Protein AF-A0A8J8NM42-F1 (afdb_monomer_lite)

pLDDT: mean 83.58, std 18.75, range [27.61, 98.44]

Radius of gyration: 20.36 Å; chains: 1; bounding box: 70×51×44 Å

Sequence (242 aa):
MFKKILLSVLSLAAVATCADQQQQQLPVFRINLQNAPEDRFKDPVTHFKPQITKLLDEYEPYFPTQIVKMFEYFDWVIQWYHPERYAEIAGISKVIGAENHIVLMVNYVYEFESFCTSLIAKQKDGLIIHMRMLDFDFPDETRNITYIAQFYDGDQYKYESVMFGGLAAMQTGFKRNAFSISINQREPSDQKDWVDWLQNAGMIFLSYNQAAWLIRDTLYECEDYACAFKKLSTIYRSTHPL

Structure (mmCIF, N/CA/C/O backbone):
data_AF-A0A8J8NM42-F1
#
_entry.id   AF-A0A8J8NM42-F1
#
loop_
_atom_site.group_PDB
_atom_site.id
_atom_site.type_symbol
_atom_site.label_atom_id
_atom_site.label_alt_id
_atom_site.label_comp_id
_atom_site.label_asym_id
_atom_site.label_entity_id
_atom_site.label_seq_id
_atom_site.pdbx_PDB_ins_code
_atom_site.Cartn_x
_atom_site.Cartn_y
_atom_site.Cartn_z
_atom_site.occupancy
_atom_site.B_iso_or_equiv
_atom_site.auth_seq_id
_atom_site.auth_comp_id
_atom_site.auth_asym_id
_atom_site.auth_atom_id
_atom_site.pdbx_PDB_model_num
ATOM 1 N N . MET A 1 1 ? 51.334 2.791 7.724 1.00 32.91 1 MET A N 1
ATOM 2 C CA . MET A 1 1 ? 52.194 1.892 6.924 1.00 32.91 1 MET A CA 1
ATOM 3 C C . MET A 1 1 ? 51.874 0.460 7.327 1.00 32.91 1 MET A C 1
ATOM 5 O O . MET A 1 1 ? 52.045 0.145 8.490 1.00 32.91 1 MET A O 1
ATOM 9 N N . PHE A 1 2 ? 51.312 -0.317 6.392 1.00 27.61 2 PHE A N 1
ATOM 10 C CA . PHE A 1 2 ? 51.414 -1.777 6.207 1.00 27.61 2 PHE A CA 1
ATOM 11 C C . PHE A 1 2 ? 51.905 -2.627 7.405 1.00 27.61 2 PHE A C 1
ATOM 13 O O . PHE A 1 2 ? 53.012 -2.435 7.883 1.00 27.61 2 PHE A O 1
ATOM 20 N N . LYS A 1 3 ? 51.190 -3.674 7.834 1.00 30.58 3 LYS A N 1
ATOM 21 C CA . LYS A 1 3 ? 50.836 -4.835 7.002 1.00 30.58 3 LYS A CA 1
ATOM 22 C C . LYS A 1 3 ? 49.572 -5.555 7.489 1.00 30.58 3 LYS A C 1
ATOM 24 O O . LYS A 1 3 ? 49.431 -5.887 8.659 1.00 30.58 3 LYS A O 1
ATOM 29 N N . LYS A 1 4 ? 48.716 -5.847 6.508 1.00 35.97 4 LYS A N 1
ATOM 30 C CA . LYS A 1 4 ? 47.725 -6.926 6.478 1.00 35.97 4 LYS A CA 1
ATOM 31 C C . LYS A 1 4 ? 48.428 -8.296 6.546 1.00 35.97 4 LYS A C 1
ATOM 33 O O . LYS A 1 4 ? 49.550 -8.409 6.055 1.00 35.97 4 LYS A O 1
ATOM 38 N N . ILE A 1 5 ? 47.697 -9.318 6.992 1.00 35.53 5 ILE A N 1
ATOM 39 C CA . ILE A 1 5 ? 47.388 -10.584 6.285 1.00 35.53 5 ILE A CA 1
ATOM 40 C C . ILE A 1 5 ? 47.286 -11.722 7.312 1.00 35.53 5 ILE A C 1
ATOM 42 O O . ILE A 1 5 ? 48.246 -11.989 8.025 1.00 35.53 5 ILE A O 1
ATOM 46 N N . LEU A 1 6 ? 46.121 -12.383 7.306 1.00 31.12 6 LEU A N 1
ATOM 47 C CA . LEU A 1 6 ? 45.892 -13.834 7.413 1.00 31.12 6 LEU A CA 1
ATOM 48 C C . LEU A 1 6 ? 44.746 -14.189 8.377 1.00 31.12 6 LEU A C 1
ATOM 50 O O . LEU A 1 6 ? 44.968 -14.647 9.487 1.00 31.12 6 LEU A O 1
ATOM 54 N N . LEU A 1 7 ? 43.508 -14.001 7.917 1.00 33.03 7 LEU A N 1
ATOM 55 C CA . LEU A 1 7 ? 42.333 -14.766 8.367 1.00 33.03 7 LEU A CA 1
ATOM 56 C C . LEU A 1 7 ? 41.245 -14.684 7.283 1.00 33.03 7 LEU A C 1
ATOM 58 O O . LEU A 1 7 ? 40.103 -14.302 7.496 1.00 33.03 7 LEU A O 1
ATOM 62 N N . SER A 1 8 ? 41.650 -15.016 6.061 1.00 40.34 8 SER A N 1
ATOM 63 C CA . SER A 1 8 ? 40.764 -15.347 4.950 1.00 40.34 8 SER A CA 1
ATOM 64 C C . SER A 1 8 ? 41.079 -16.793 4.594 1.00 40.34 8 SER A C 1
ATOM 66 O O . SER A 1 8 ? 42.191 -17.027 4.131 1.00 40.34 8 SER A O 1
ATOM 68 N N . VAL A 1 9 ? 40.162 -17.721 4.908 1.00 39.72 9 VAL A N 1
ATOM 69 C CA . VAL A 1 9 ? 39.966 -19.072 4.308 1.00 39.72 9 VAL A CA 1
ATOM 70 C C . VAL A 1 9 ? 38.988 -19.943 5.139 1.00 39.72 9 VAL A C 1
ATOM 72 O O . VAL A 1 9 ? 38.533 -20.970 4.655 1.00 39.72 9 VAL A O 1
ATOM 75 N N . LEU A 1 10 ? 38.525 -19.524 6.325 1.00 38.34 10 LEU A N 1
ATOM 76 C CA . LEU A 1 10 ? 37.611 -20.336 7.159 1.00 38.34 10 LEU A CA 1
ATOM 77 C C . LEU A 1 10 ? 36.102 -20.036 7.022 1.00 38.34 10 LEU A C 1
ATOM 79 O O . LEU A 1 10 ? 35.330 -20.400 7.901 1.00 38.34 10 LEU A O 1
ATOM 83 N N . SER A 1 11 ? 35.651 -19.420 5.924 1.00 42.97 11 SER A N 1
ATOM 84 C CA . SER A 1 11 ? 34.230 -19.065 5.724 1.00 42.97 11 SER A CA 1
ATOM 85 C C . SER A 1 11 ? 33.545 -19.695 4.501 1.00 42.97 11 SER A C 1
ATOM 87 O O . SER A 1 11 ? 32.416 -19.327 4.195 1.00 42.97 11 SER A O 1
ATOM 89 N N . LEU A 1 12 ? 34.156 -20.678 3.824 1.00 41.53 12 LEU A N 1
ATOM 90 C CA . LEU A 1 12 ? 33.499 -21.398 2.713 1.00 41.53 12 LEU A CA 1
ATOM 91 C C . LEU A 1 12 ? 32.924 -22.780 3.069 1.00 41.53 12 LEU A C 1
ATOM 93 O O . LEU A 1 12 ? 32.264 -23.385 2.232 1.00 41.53 12 LEU A O 1
ATOM 97 N N . ALA A 1 13 ? 33.104 -23.270 4.298 1.00 38.56 13 ALA A N 1
ATOM 98 C CA . ALA A 1 13 ? 32.551 -24.563 4.726 1.00 38.56 13 ALA A CA 1
ATOM 99 C C . ALA A 1 13 ? 31.214 -24.458 5.493 1.00 38.56 13 ALA A C 1
ATOM 101 O O . ALA A 1 13 ? 30.637 -25.481 5.841 1.00 38.56 13 ALA A O 1
ATOM 102 N N . ALA A 1 14 ? 30.698 -23.245 5.725 1.00 39.06 14 ALA A N 1
ATOM 103 C CA . ALA A 1 14 ? 29.421 -23.012 6.414 1.00 39.06 14 ALA A CA 1
ATOM 104 C C . ALA A 1 14 ? 28.260 -22.640 5.465 1.00 39.06 14 ALA A C 1
ATOM 106 O O . ALA A 1 14 ? 27.198 -22.232 5.919 1.00 39.06 14 ALA A O 1
ATOM 107 N N . VAL A 1 15 ? 28.443 -22.775 4.144 1.00 45.91 15 VAL A N 1
ATOM 108 C CA . VAL A 1 15 ? 27.407 -22.448 3.138 1.00 45.91 15 VAL A CA 1
ATOM 109 C C . VAL A 1 15 ? 26.558 -23.677 2.757 1.00 45.91 15 VAL A C 1
ATOM 111 O O . VAL A 1 15 ? 25.618 -23.567 1.981 1.00 45.91 15 VAL A O 1
ATOM 114 N N . ALA A 1 16 ? 26.834 -24.856 3.325 1.00 42.78 16 ALA A N 1
ATOM 115 C CA . ALA A 1 16 ? 26.165 -26.108 2.948 1.00 42.78 16 ALA A CA 1
ATOM 116 C C . ALA A 1 16 ? 25.152 -26.653 3.979 1.00 42.78 16 ALA A C 1
ATOM 118 O O . ALA A 1 16 ? 24.673 -27.769 3.811 1.00 42.78 16 ALA A O 1
ATOM 119 N N . THR A 1 17 ? 24.795 -25.895 5.025 1.00 43.31 17 THR A N 1
ATOM 120 C CA . THR A 1 17 ? 23.817 -26.336 6.050 1.00 43.31 17 THR A CA 1
ATOM 121 C C . THR A 1 17 ? 22.787 -25.267 6.440 1.00 43.31 17 THR A C 1
ATOM 123 O O . THR A 1 17 ? 22.337 -25.236 7.578 1.00 43.31 17 THR A O 1
ATOM 126 N N . CYS A 1 18 ? 22.378 -24.404 5.505 1.00 45.84 18 CYS A N 1
ATOM 127 C CA . CYS A 1 18 ? 21.250 -23.475 5.700 1.00 45.84 18 CYS A CA 1
ATOM 128 C C . CYS A 1 18 ? 20.184 -23.633 4.606 1.00 45.84 18 CYS A C 1
ATOM 130 O O . CYS A 1 18 ? 19.700 -22.651 4.053 1.00 45.84 18 CYS A O 1
ATOM 132 N N . ALA A 1 19 ? 19.834 -24.870 4.261 1.00 46.19 19 ALA A N 1
ATOM 133 C CA . ALA A 1 19 ? 18.754 -25.154 3.321 1.00 46.19 19 ALA A CA 1
ATOM 134 C C . ALA A 1 19 ? 17.781 -26.169 3.925 1.00 46.19 19 ALA A C 1
ATOM 136 O O . ALA A 1 19 ? 17.566 -27.233 3.363 1.00 46.19 19 ALA A O 1
ATOM 137 N N . ASP A 1 20 ? 17.239 -25.844 5.099 1.00 41.84 20 ASP A N 1
ATOM 138 C CA . ASP A 1 20 ? 15.987 -26.449 5.565 1.00 41.84 20 ASP A CA 1
ATOM 139 C C . ASP A 1 20 ? 15.243 -25.518 6.537 1.00 41.84 20 ASP A C 1
ATOM 141 O O . ASP A 1 20 ? 14.786 -25.908 7.607 1.00 41.84 20 ASP A O 1
ATOM 145 N N . GLN A 1 21 ? 15.149 -24.229 6.191 1.00 49.91 21 GLN A N 1
ATOM 146 C CA . GLN A 1 21 ? 14.007 -23.462 6.676 1.00 49.91 21 GLN A CA 1
ATOM 147 C C . GLN A 1 21 ? 12.869 -23.770 5.713 1.00 49.91 21 GLN A C 1
ATOM 149 O O . GLN A 1 21 ? 12.925 -23.355 4.555 1.00 49.91 21 GLN A O 1
ATOM 154 N N . GLN A 1 22 ? 11.866 -24.524 6.175 1.00 45.19 22 GLN A N 1
ATOM 155 C CA . GLN A 1 22 ? 10.579 -24.609 5.491 1.00 45.19 22 GLN A CA 1
ATOM 156 C C . GLN A 1 22 ? 10.163 -23.183 5.136 1.00 45.19 22 GLN A C 1
ATOM 158 O O . GLN A 1 22 ? 9.907 -22.363 6.016 1.00 45.19 22 GLN A O 1
ATOM 163 N N . GLN A 1 23 ? 10.177 -22.870 3.844 1.00 55.34 23 GLN A N 1
ATOM 164 C CA . GLN A 1 23 ? 9.776 -21.571 3.342 1.00 55.34 23 GLN A CA 1
ATOM 165 C C . GLN A 1 23 ? 8.284 -21.448 3.659 1.00 55.34 23 GLN A C 1
ATOM 167 O O . GLN A 1 23 ? 7.458 -22.072 2.995 1.00 55.34 23 GLN A O 1
ATOM 172 N N . GLN A 1 24 ? 7.948 -20.755 4.750 1.00 66.00 24 GLN A N 1
ATOM 173 C CA . GLN A 1 24 ? 6.568 -20.616 5.197 1.00 66.00 24 GLN A CA 1
ATOM 174 C C . GLN A 1 24 ? 5.779 -19.971 4.058 1.00 66.00 24 GLN A C 1
ATOM 176 O O . GLN A 1 24 ? 6.025 -18.823 3.684 1.00 66.00 24 GLN A O 1
ATOM 181 N N . GLN A 1 25 ? 4.881 -20.745 3.450 1.00 86.12 25 GLN A N 1
ATOM 182 C CA . GLN A 1 25 ? 4.089 -20.260 2.335 1.00 86.12 25 GLN A CA 1
ATOM 183 C C . GLN A 1 25 ? 3.088 -19.241 2.877 1.00 86.12 25 GLN A C 1
ATOM 185 O O . GLN A 1 25 ? 2.231 -19.575 3.695 1.00 86.12 25 GLN A O 1
ATOM 190 N N . LEU A 1 26 ? 3.225 -17.990 2.441 1.00 93.69 26 LEU A N 1
ATOM 191 C CA . LEU A 1 26 ? 2.310 -16.922 2.822 1.00 93.69 26 LEU A CA 1
ATOM 192 C C . LEU A 1 26 ? 0.899 -17.228 2.293 1.00 93.69 26 LEU A C 1
ATOM 194 O O . LEU A 1 26 ? 0.770 -17.699 1.155 1.00 93.69 26 LEU A O 1
ATOM 198 N N . PRO A 1 27 ? -0.162 -16.947 3.069 1.00 96.94 27 PRO A N 1
ATOM 199 C CA . PRO A 1 27 ? -1.520 -17.082 2.569 1.00 96.94 27 PRO A CA 1
ATOM 200 C C . PRO A 1 27 ? -1.750 -16.112 1.406 1.00 96.94 27 PRO A C 1
ATOM 202 O O . PRO A 1 27 ? -1.186 -15.015 1.357 1.00 96.94 27 PRO A O 1
ATOM 205 N N . VAL A 1 28 ? -2.581 -16.532 0.453 1.00 97.56 28 VAL A N 1
ATOM 206 C CA . VAL A 1 28 ? -2.897 -15.763 -0.753 1.00 97.56 28 VAL A CA 1
ATOM 207 C C . VAL A 1 28 ? -4.363 -15.357 -0.705 1.00 97.56 28 VAL A C 1
ATOM 209 O O . VAL A 1 28 ? -5.233 -16.213 -0.556 1.00 97.56 28 VAL A O 1
ATOM 212 N N . PHE A 1 29 ? -4.640 -14.067 -0.874 1.00 98.25 29 PHE A N 1
ATOM 213 C CA . PHE A 1 29 ? -5.995 -13.525 -0.909 1.00 98.25 29 PHE A CA 1
ATOM 214 C C . PHE A 1 29 ? -6.278 -12.866 -2.256 1.00 98.25 29 PHE A C 1
ATOM 216 O O . PHE A 1 29 ? -5.446 -12.134 -2.798 1.00 98.25 29 PHE A O 1
ATOM 223 N N . ARG A 1 30 ? -7.476 -13.111 -2.792 1.00 98.00 30 ARG A N 1
ATOM 224 C CA . ARG A 1 30 ? -7.987 -12.433 -3.986 1.00 98.00 30 ARG A CA 1
ATOM 225 C C . ARG A 1 30 ? -8.682 -11.141 -3.566 1.00 98.00 30 ARG A C 1
ATOM 227 O O . ARG A 1 30 ? -9.709 -11.190 -2.902 1.00 98.00 30 ARG A O 1
ATOM 234 N N . ILE A 1 31 ? -8.153 -10.005 -4.005 1.00 98.06 31 ILE A N 1
ATOM 235 C CA . ILE A 1 31 ? -8.742 -8.680 -3.792 1.00 98.06 31 ILE A CA 1
ATOM 236 C C . ILE A 1 31 ? -9.433 -8.258 -5.086 1.00 98.06 31 ILE A C 1
ATOM 238 O O . ILE A 1 31 ? -8.768 -8.044 -6.097 1.00 98.06 31 ILE A O 1
ATOM 242 N N . ASN A 1 32 ? -10.763 -8.165 -5.084 1.00 97.69 32 ASN A N 1
ATOM 243 C CA . ASN A 1 32 ? -11.521 -7.740 -6.262 1.00 97.69 32 ASN A CA 1
ATOM 244 C C . ASN A 1 32 ? -11.839 -6.242 -6.189 1.00 97.69 32 ASN A C 1
ATOM 246 O O . ASN A 1 32 ? -12.602 -5.808 -5.331 1.00 97.69 32 ASN A O 1
ATOM 250 N N . LEU A 1 33 ? -11.285 -5.465 -7.115 1.00 96.31 33 LEU A N 1
ATOM 251 C CA . LEU A 1 33 ? -11.435 -4.012 -7.208 1.00 96.31 33 LEU A CA 1
ATOM 252 C C . LEU A 1 33 ? -12.857 -3.574 -7.601 1.00 96.31 33 LEU A C 1
ATOM 254 O O . LEU A 1 33 ? -13.212 -2.419 -7.383 1.00 96.31 33 LEU A O 1
ATOM 258 N N . GLN A 1 34 ? -13.684 -4.494 -8.112 1.00 96.56 34 GLN A N 1
ATOM 259 C CA . GLN A 1 34 ? -15.103 -4.244 -8.392 1.00 96.56 34 GLN A CA 1
ATOM 260 C C . GLN A 1 34 ? -16.005 -4.385 -7.160 1.00 96.56 34 GLN A C 1
ATOM 262 O O . GLN A 1 34 ? -17.171 -3.995 -7.203 1.00 96.56 34 GLN A O 1
ATOM 267 N N . ASN A 1 35 ? -15.490 -4.929 -6.053 1.00 97.69 35 ASN A N 1
ATOM 268 C CA . ASN A 1 35 ? -16.216 -4.890 -4.788 1.00 97.69 35 ASN A CA 1
ATOM 269 C C . ASN A 1 35 ? -16.294 -3.445 -4.281 1.00 97.69 35 ASN A C 1
ATOM 271 O O . ASN A 1 35 ? -15.405 -2.632 -4.567 1.00 97.69 35 ASN A O 1
ATOM 275 N N . ALA A 1 36 ? -17.321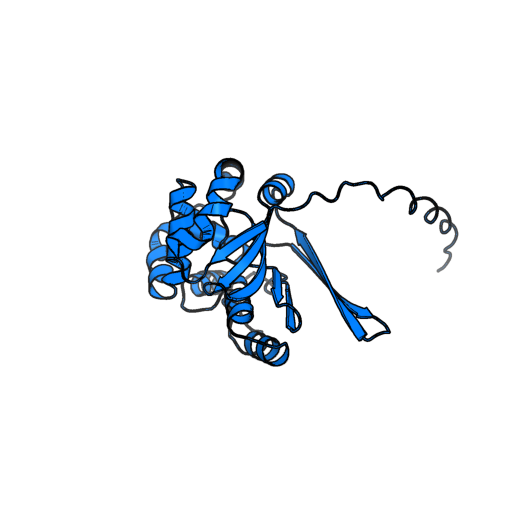 -3.163 -3.472 1.00 98.12 36 ALA A N 1
ATOM 276 C CA . ALA A 1 36 ? -17.391 -1.920 -2.714 1.00 98.12 36 ALA A CA 1
ATOM 277 C C . ALA A 1 36 ? -16.067 -1.717 -1.952 1.00 98.12 36 ALA A C 1
ATOM 279 O O . ALA A 1 36 ? -15.561 -2.697 -1.390 1.00 98.12 36 ALA A O 1
ATOM 280 N N . PRO A 1 37 ? -15.478 -0.507 -1.957 1.00 98.00 37 PRO A N 1
ATOM 281 C CA . PRO A 1 37 ? -14.172 -0.256 -1.351 1.00 98.00 37 PRO A CA 1
ATOM 282 C C . PRO A 1 37 ? -14.043 -0.812 0.076 1.00 98.00 37 PRO A C 1
ATOM 284 O O . PRO A 1 37 ? -13.062 -1.478 0.400 1.00 98.00 37 PRO A O 1
ATOM 287 N N . GLU A 1 38 ? -15.087 -0.653 0.885 1.00 98.12 38 GLU A N 1
ATOM 288 C CA . GLU A 1 38 ? -15.178 -1.110 2.273 1.00 98.12 38 GLU A CA 1
ATOM 289 C C . GLU A 1 38 ? -15.062 -2.640 2.427 1.00 98.12 38 GLU A C 1
ATOM 291 O O . GLU A 1 38 ? -14.680 -3.139 3.485 1.00 98.12 38 GLU A O 1
ATOM 296 N N . ASP A 1 39 ? -15.382 -3.407 1.385 1.00 98.25 39 ASP A N 1
ATOM 297 C CA . ASP A 1 39 ? -15.381 -4.870 1.417 1.00 98.25 39 ASP A CA 1
ATOM 298 C C . ASP A 1 39 ? -14.122 -5.489 0.784 1.00 98.25 39 ASP A C 1
ATOM 300 O O . ASP A 1 39 ? -13.887 -6.690 0.934 1.00 98.25 39 ASP A O 1
ATOM 304 N N . ARG A 1 40 ? -13.277 -4.706 0.096 1.00 98.12 40 ARG A N 1
ATOM 305 C CA . ARG A 1 40 ? -12.139 -5.231 -0.692 1.00 98.12 40 ARG A CA 1
ATOM 306 C C . ARG A 1 40 ? -11.120 -6.010 0.135 1.00 98.12 40 ARG A C 1
ATOM 308 O O . ARG A 1 40 ? -10.609 -7.023 -0.333 1.00 98.12 40 ARG A O 1
ATOM 315 N N . PHE A 1 41 ? -10.848 -5.564 1.360 1.00 98.06 41 PHE A N 1
ATOM 316 C CA . PHE A 1 41 ? -9.861 -6.176 2.262 1.00 98.06 41 PHE A CA 1
ATOM 317 C C . PHE A 1 41 ? -10.489 -6.993 3.394 1.00 98.06 41 PHE A C 1
ATOM 319 O O . PHE A 1 41 ? -9.790 -7.427 4.309 1.00 98.06 41 PHE A O 1
ATOM 326 N N . LYS A 1 42 ? -11.802 -7.231 3.348 1.00 98.06 42 LYS A N 1
ATOM 327 C CA . LYS A 1 42 ? -12.528 -7.894 4.433 1.00 98.06 42 LYS A CA 1
ATOM 328 C C . LYS A 1 42 ? -11.964 -9.274 4.765 1.00 98.06 42 LYS A C 1
ATOM 330 O O . LYS A 1 42 ? -11.768 -9.574 5.941 1.00 98.06 42 LYS A O 1
ATOM 335 N N . ASP A 1 43 ? -11.670 -10.086 3.754 1.00 98.12 43 ASP A N 1
ATOM 336 C CA . ASP A 1 43 ? -11.175 -11.454 3.935 1.00 98.12 43 ASP A CA 1
ATOM 337 C C . ASP A 1 43 ? -9.801 -11.515 4.626 1.00 98.12 43 ASP A C 1
ATOM 339 O O . ASP A 1 43 ? -9.720 -12.139 5.691 1.00 98.12 43 ASP A O 1
ATOM 343 N N . PRO A 1 44 ? -8.731 -10.858 4.119 1.00 98.19 44 PRO A N 1
ATOM 344 C CA . PRO A 1 44 ? -7.438 -10.886 4.802 1.00 98.19 44 PRO A CA 1
ATOM 345 C C . PRO A 1 44 ? -7.506 -10.256 6.197 1.00 98.19 44 PRO A C 1
ATOM 347 O O . PRO A 1 44 ? -6.923 -10.791 7.136 1.00 98.19 44 PRO A O 1
ATOM 350 N N . VAL A 1 45 ? -8.255 -9.163 6.379 1.00 98.06 45 VAL A N 1
ATOM 351 C CA . VAL A 1 45 ? -8.373 -8.516 7.697 1.00 98.06 45 VAL A CA 1
ATOM 352 C C . VAL A 1 45 ? -9.119 -9.405 8.685 1.00 98.06 45 VAL A C 1
ATOM 354 O O . VAL A 1 45 ? -8.720 -9.493 9.839 1.00 98.06 45 VAL A O 1
ATOM 357 N N . THR A 1 46 ? -10.165 -10.111 8.248 1.00 98.44 46 THR A N 1
ATOM 358 C CA . THR A 1 46 ? -10.881 -11.066 9.106 1.00 98.44 46 THR A CA 1
ATOM 359 C C . THR A 1 46 ? -9.969 -12.220 9.509 1.00 98.44 46 THR A C 1
ATOM 361 O O . THR A 1 46 ? -9.958 -12.606 10.676 1.00 98.44 46 THR A O 1
ATOM 364 N N . HIS A 1 47 ? -9.183 -12.746 8.565 1.00 98.25 47 HIS A N 1
ATOM 365 C CA . HIS A 1 47 ? -8.252 -13.844 8.815 1.00 98.25 47 HIS A CA 1
ATOM 366 C C . HIS A 1 47 ? -7.191 -13.484 9.863 1.00 98.25 47 HIS A C 1
ATOM 368 O O . HIS A 1 47 ? -6.929 -14.276 10.766 1.00 98.25 47 HIS A O 1
ATOM 374 N N . PHE A 1 48 ? -6.617 -12.283 9.765 1.00 98.19 48 PHE A N 1
ATOM 375 C CA . PHE A 1 48 ? -5.545 -11.818 10.647 1.00 98.19 48 PHE A CA 1
ATOM 376 C C . PHE A 1 48 ? -6.021 -10.957 11.819 1.00 98.19 48 PHE A C 1
ATOM 378 O O . PHE A 1 48 ? -5.193 -10.370 12.512 1.00 98.19 48 PHE A O 1
ATOM 385 N N . LYS A 1 49 ? -7.334 -10.842 12.056 1.00 97.88 49 LYS A N 1
ATOM 386 C CA . LYS A 1 49 ? -7.883 -9.899 13.040 1.00 97.88 49 LYS A CA 1
ATOM 387 C C . LYS A 1 49 ? -7.197 -9.988 14.416 1.00 97.88 49 LYS A C 1
ATOM 389 O O . LYS A 1 49 ? -6.775 -8.941 14.896 1.00 97.88 49 LYS A O 1
ATOM 394 N N . PRO A 1 50 ? -7.019 -11.173 15.040 1.00 97.75 50 PRO A N 1
ATOM 395 C CA . PRO A 1 50 ? -6.352 -11.263 16.341 1.00 97.75 50 PRO A CA 1
ATOM 396 C C . PRO A 1 50 ? -4.915 -10.723 16.333 1.00 97.75 50 PRO A C 1
ATOM 398 O O . PRO A 1 50 ? -4.505 -10.039 17.265 1.00 97.75 50 PRO A O 1
ATOM 401 N N . GLN A 1 51 ? -4.156 -11.016 15.276 1.00 97.62 51 GLN A N 1
ATOM 402 C CA . GLN A 1 51 ? -2.766 -10.594 15.119 1.00 97.62 51 GLN A CA 1
ATOM 403 C C . GLN A 1 51 ? -2.667 -9.091 14.845 1.00 97.62 51 GLN A C 1
ATOM 405 O O . GLN A 1 51 ? -1.799 -8.429 15.404 1.00 97.62 51 GLN A O 1
ATOM 410 N N . ILE A 1 52 ? -3.578 -8.548 14.031 1.00 96.88 52 ILE A N 1
ATOM 411 C CA . ILE A 1 52 ? -3.657 -7.110 13.753 1.00 96.88 52 ILE A CA 1
ATOM 412 C C . ILE A 1 52 ? -3.987 -6.345 15.035 1.00 96.88 52 ILE A C 1
ATOM 414 O O . ILE A 1 52 ? -3.313 -5.369 15.338 1.00 96.88 52 ILE A O 1
ATOM 418 N N . THR A 1 53 ? -4.988 -6.788 15.804 1.00 96.00 53 THR A N 1
ATOM 419 C CA . THR A 1 53 ? -5.348 -6.133 17.071 1.00 96.00 53 THR A CA 1
ATOM 420 C C . THR A 1 53 ? -4.182 -6.165 18.057 1.00 96.00 53 THR A C 1
ATOM 422 O O . THR A 1 53 ? -3.834 -5.121 18.590 1.00 96.00 53 THR A O 1
ATOM 425 N N . LYS A 1 54 ? -3.507 -7.315 18.212 1.00 95.69 54 LYS A N 1
ATOM 426 C CA . LYS A 1 54 ? -2.307 -7.418 19.057 1.00 95.69 54 LYS A CA 1
ATOM 427 C C . LYS A 1 54 ? -1.226 -6.414 18.641 1.00 95.69 54 LYS A C 1
ATOM 429 O O . LYS A 1 54 ? -0.653 -5.753 19.495 1.00 95.69 54 LYS A O 1
ATOM 434 N N . LEU A 1 55 ? -0.951 -6.302 17.342 1.00 94.12 55 LEU A N 1
ATOM 435 C CA . LEU A 1 55 ? 0.055 -5.372 16.834 1.00 94.12 55 LEU A CA 1
ATOM 436 C C . LEU A 1 55 ? -0.348 -3.906 17.056 1.00 94.12 55 LEU A C 1
ATOM 438 O O . LEU A 1 55 ? 0.498 -3.086 17.397 1.00 94.12 55 LEU A O 1
ATOM 442 N N . LEU A 1 56 ? -1.629 -3.565 16.893 1.00 93.25 56 LEU A N 1
ATOM 443 C CA . LEU A 1 56 ? -2.120 -2.217 17.196 1.00 93.25 56 LEU A CA 1
ATOM 444 C C . LEU A 1 56 ? -1.938 -1.867 18.679 1.00 93.25 56 LEU A C 1
ATOM 446 O O . LEU A 1 56 ? -1.468 -0.770 18.967 1.00 93.25 56 LEU A O 1
ATOM 450 N N . ASP A 1 57 ? -2.231 -2.799 19.589 1.00 93.31 57 ASP A N 1
ATOM 451 C CA . ASP A 1 57 ? -2.028 -2.612 21.033 1.00 93.31 57 ASP A CA 1
ATOM 452 C C . ASP A 1 57 ? -0.534 -2.420 21.376 1.00 93.31 57 ASP A C 1
ATOM 454 O O . ASP A 1 57 ? -0.184 -1.650 22.269 1.00 93.31 57 ASP A O 1
ATOM 458 N N . GLU A 1 58 ? 0.370 -3.094 20.655 1.00 91.19 58 GLU A N 1
ATOM 459 C CA . GLU A 1 58 ? 1.823 -2.939 20.826 1.00 91.19 58 GLU A CA 1
ATOM 460 C C . GLU A 1 58 ? 2.347 -1.593 20.305 1.00 91.19 58 GLU A C 1
ATOM 462 O O . GLU A 1 58 ? 3.267 -1.021 20.894 1.00 91.19 58 GLU A O 1
ATOM 467 N N . TYR A 1 59 ? 1.746 -1.058 19.240 1.00 88.81 59 TYR A N 1
ATOM 468 C CA . TYR A 1 59 ? 2.092 0.253 18.692 1.00 88.81 59 TYR A CA 1
ATOM 469 C C . TYR A 1 59 ? 1.487 1.428 19.472 1.00 88.81 59 TYR A C 1
ATOM 471 O O . TYR A 1 59 ? 2.081 2.507 19.473 1.00 88.81 59 TYR A O 1
ATOM 479 N N . GLU A 1 60 ? 0.340 1.244 20.135 1.00 89.81 60 GLU A N 1
ATOM 480 C CA . GLU A 1 60 ? -0.407 2.313 20.816 1.00 89.81 60 GLU A CA 1
ATOM 481 C C . GLU A 1 60 ? 0.469 3.217 21.713 1.00 89.81 60 GLU A C 1
ATOM 483 O O . GLU A 1 60 ? 0.369 4.442 21.590 1.00 89.81 60 GLU A O 1
ATOM 488 N N . PRO A 1 61 ? 1.396 2.690 22.544 1.00 91.25 61 PRO A N 1
ATOM 489 C CA . PRO A 1 61 ? 2.250 3.519 23.399 1.00 91.25 61 PRO A CA 1
ATOM 490 C C . PRO A 1 61 ? 3.221 4.435 22.639 1.00 91.25 61 PRO A C 1
ATOM 492 O O . PRO A 1 61 ? 3.720 5.405 23.213 1.00 91.25 61 PRO A O 1
ATOM 495 N N . TYR A 1 62 ? 3.515 4.127 21.374 1.00 86.25 62 TYR A N 1
ATOM 496 C CA . TYR A 1 62 ? 4.449 4.873 20.530 1.00 86.25 62 TYR A CA 1
ATOM 497 C C . TYR A 1 62 ? 3.757 5.957 19.701 1.00 86.25 62 TYR A C 1
ATOM 499 O O . TYR A 1 62 ? 4.435 6.790 19.101 1.00 86.25 62 TYR A O 1
ATOM 507 N N . PHE A 1 63 ? 2.421 5.984 19.671 1.00 87.31 63 PHE A N 1
ATOM 508 C CA . PHE A 1 63 ? 1.673 6.963 18.894 1.00 87.31 63 PHE A CA 1
ATOM 509 C C . PHE A 1 63 ? 1.765 8.364 19.508 1.00 87.31 63 PHE A C 1
ATOM 511 O O . PHE A 1 63 ? 1.274 8.598 20.618 1.00 87.31 63 PHE A O 1
ATOM 518 N N . PRO A 1 64 ? 2.329 9.354 18.789 1.00 85.88 64 PRO A N 1
ATOM 519 C CA . PRO A 1 64 ? 2.362 10.716 19.294 1.00 85.88 64 PRO A CA 1
ATOM 520 C C . PRO A 1 64 ? 0.936 11.263 19.377 1.00 85.88 64 PRO A C 1
ATOM 522 O O . PRO A 1 64 ? 0.237 11.363 18.367 1.00 85.88 64 PRO A O 1
ATOM 525 N N . THR A 1 65 ? 0.501 11.667 20.572 1.00 88.62 65 THR A N 1
ATOM 526 C CA . THR A 1 65 ? -0.871 12.146 20.824 1.00 88.62 65 THR A CA 1
ATOM 527 C C . THR A 1 65 ? -1.301 13.264 19.868 1.00 88.62 65 THR A C 1
ATOM 529 O O . THR A 1 65 ? -2.467 13.364 19.496 1.00 88.62 65 THR A O 1
ATOM 532 N N . GLN A 1 66 ? -0.365 14.122 19.464 1.00 85.44 66 GLN A N 1
ATOM 533 C CA . GLN A 1 66 ? -0.592 15.214 18.522 1.00 85.44 66 GLN A CA 1
ATOM 534 C C . GLN A 1 66 ? -0.940 14.692 17.124 1.00 85.44 66 GLN A C 1
ATOM 536 O O . GLN A 1 66 ? -1.817 15.255 16.476 1.00 85.44 66 GLN A O 1
ATOM 541 N N . ILE A 1 67 ? -0.293 13.611 16.680 1.00 84.06 67 ILE A N 1
ATOM 542 C CA . ILE A 1 67 ? -0.563 12.982 15.384 1.00 84.06 67 ILE A CA 1
ATOM 543 C C . ILE A 1 67 ? -1.910 12.262 15.426 1.00 84.06 67 ILE A C 1
ATOM 545 O O . ILE A 1 67 ? -2.716 12.456 14.521 1.00 84.06 67 ILE A O 1
ATOM 549 N N . VAL A 1 68 ? -2.207 11.528 16.504 1.00 90.06 68 VAL A N 1
ATOM 550 C CA . VAL A 1 68 ? -3.516 10.871 16.684 1.00 90.06 68 VAL A CA 1
ATOM 551 C C . VAL A 1 68 ? -4.655 11.887 16.573 1.00 90.06 68 VAL A C 1
ATOM 553 O O . VAL A 1 68 ? -5.544 11.724 15.742 1.00 90.06 68 VAL A O 1
ATOM 556 N N . LYS A 1 69 ? -4.577 12.993 17.325 1.00 91.06 69 LYS A N 1
ATOM 557 C CA . LYS A 1 69 ? -5.576 14.077 17.276 1.00 91.06 69 LYS A CA 1
ATOM 558 C C . LYS A 1 69 ? -5.663 14.758 15.913 1.00 91.06 69 LYS A C 1
ATOM 560 O O . LYS A 1 69 ? -6.728 15.222 15.520 1.00 91.06 69 LYS A O 1
ATOM 565 N N . MET A 1 70 ? -4.543 14.858 15.199 1.00 87.62 70 MET A N 1
ATOM 566 C CA . MET A 1 70 ? -4.525 15.410 13.847 1.00 87.62 70 MET A CA 1
ATOM 567 C C . MET A 1 70 ? -5.322 14.515 12.893 1.00 87.62 70 MET A C 1
ATOM 569 O O . MET A 1 70 ? -6.178 15.025 12.176 1.00 87.62 70 MET A O 1
ATOM 573 N N . PHE A 1 71 ? -5.112 13.196 12.922 1.00 91.2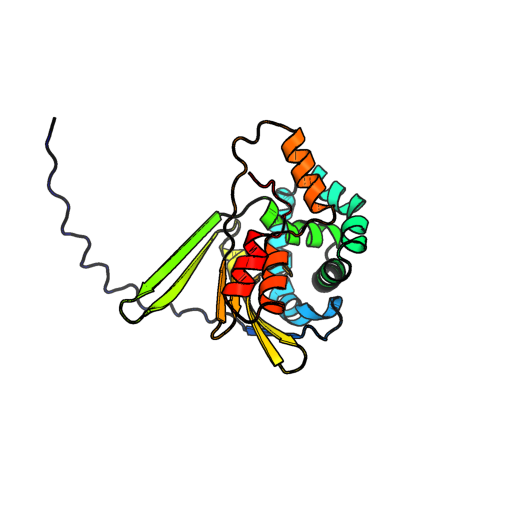5 71 PHE A N 1
ATOM 574 C CA . PHE A 1 71 ? -5.937 12.273 12.142 1.00 91.25 71 PHE A CA 1
ATOM 575 C C . PHE A 1 71 ? -7.397 12.295 12.599 1.00 91.25 71 PHE A C 1
ATOM 577 O O . PHE A 1 71 ? -8.273 12.355 11.752 1.00 91.25 71 PHE A O 1
ATOM 584 N N . GLU A 1 72 ? -7.673 12.332 13.903 1.00 93.88 72 GLU A N 1
ATOM 585 C CA . GLU A 1 72 ? -9.041 12.432 14.431 1.00 93.88 72 GLU A CA 1
ATOM 586 C C . GLU A 1 72 ? -9.790 13.672 13.906 1.00 93.88 72 GLU A C 1
ATOM 588 O O . GLU A 1 72 ? -10.965 13.587 13.563 1.00 93.88 72 GLU A O 1
ATOM 593 N N . TYR A 1 73 ? -9.119 14.824 13.810 1.00 92.25 73 TYR A N 1
ATOM 594 C CA . TYR A 1 73 ? -9.751 16.083 13.403 1.00 92.25 73 TYR A CA 1
ATOM 595 C C . TYR A 1 73 ? -9.798 16.300 11.879 1.00 92.25 73 TYR A C 1
ATOM 597 O O . TYR A 1 73 ? -10.678 17.008 11.384 1.00 92.25 73 TYR A O 1
ATOM 605 N N . PHE A 1 74 ? -8.844 15.740 11.127 1.00 89.62 74 PHE A N 1
ATOM 606 C CA . PHE A 1 74 ? -8.659 16.018 9.695 1.00 89.62 74 PHE A CA 1
ATOM 607 C C . PHE A 1 74 ? -8.907 14.816 8.771 1.00 89.62 74 PHE A C 1
ATOM 609 O O . PHE A 1 74 ? -8.683 14.932 7.564 1.00 89.62 74 PHE A O 1
ATOM 616 N N . ASP A 1 75 ? -9.395 13.680 9.274 1.00 91.31 75 ASP A N 1
ATOM 617 C CA . ASP A 1 75 ? -9.681 12.506 8.437 1.00 91.31 75 ASP A CA 1
ATOM 618 C C . ASP A 1 75 ? -10.673 12.802 7.291 1.00 91.31 75 ASP A C 1
ATOM 620 O O . ASP A 1 75 ? -10.508 12.294 6.178 1.00 91.31 75 ASP A O 1
ATOM 624 N N . TRP A 1 76 ? -11.631 13.706 7.514 1.00 91.50 76 TRP A N 1
ATOM 625 C CA . TRP A 1 76 ? -12.589 14.184 6.514 1.00 91.50 76 TRP A CA 1
ATOM 626 C C . TRP A 1 76 ? -11.916 14.803 5.283 1.00 91.50 76 TRP A C 1
ATOM 628 O O . TRP A 1 76 ? -12.480 14.777 4.188 1.00 91.50 76 TRP A O 1
ATOM 638 N N . VAL A 1 77 ? -10.705 15.347 5.428 1.00 89.50 77 VAL A N 1
ATOM 639 C CA . VAL A 1 77 ? -9.957 15.912 4.301 1.00 89.50 77 VAL A CA 1
ATOM 640 C C . VAL A 1 77 ? -9.488 14.792 3.373 1.00 89.50 77 VAL A C 1
ATOM 642 O O . VAL A 1 77 ? -9.630 14.893 2.153 1.00 89.50 77 VAL A O 1
ATOM 645 N N . ILE A 1 78 ? -9.009 13.684 3.945 1.00 88.69 78 ILE A N 1
ATOM 646 C CA . ILE A 1 78 ? -8.645 12.484 3.183 1.00 88.69 78 ILE A CA 1
ATOM 647 C C . ILE A 1 78 ? -9.897 11.879 2.544 1.00 88.69 78 ILE A C 1
ATOM 649 O O . ILE A 1 78 ? -9.858 11.517 1.371 1.00 88.69 78 ILE A O 1
ATOM 653 N N . GLN A 1 79 ? -11.023 11.835 3.261 1.00 92.56 79 GLN A N 1
ATOM 654 C CA . GLN A 1 79 ? -12.301 11.404 2.689 1.00 92.56 79 GLN A CA 1
ATOM 655 C C . GLN A 1 79 ? -12.716 12.264 1.485 1.00 92.56 79 GLN A C 1
ATOM 657 O O . GLN A 1 79 ? -13.219 11.735 0.498 1.00 92.56 79 GLN A O 1
ATOM 662 N N . TRP A 1 80 ? -12.498 13.579 1.544 1.00 91.94 80 TRP A N 1
ATOM 663 C CA . TRP A 1 80 ? -12.868 14.500 0.471 1.00 91.94 80 TRP A CA 1
ATOM 664 C C . TRP A 1 80 ? -12.011 14.321 -0.789 1.00 91.94 80 TRP A C 1
ATOM 666 O O . TRP A 1 80 ? -12.547 14.241 -1.893 1.00 91.94 80 TRP A O 1
ATOM 676 N N . TYR A 1 81 ? -10.684 14.247 -0.643 1.00 89.19 81 TYR A N 1
ATOM 677 C CA . TYR A 1 81 ? -9.767 14.142 -1.788 1.00 89.19 81 TYR A CA 1
ATOM 678 C C . TYR A 1 81 ? -9.553 12.706 -2.280 1.00 89.19 81 TYR A C 1
ATOM 680 O O . TYR A 1 81 ? -9.274 12.493 -3.462 1.00 89.19 81 TYR A O 1
ATOM 688 N N . HIS A 1 82 ? -9.686 11.719 -1.396 1.00 90.38 82 HIS A N 1
ATOM 689 C CA . HIS A 1 82 ? -9.433 10.305 -1.664 1.00 90.38 82 HIS A CA 1
ATOM 690 C C . HIS A 1 82 ? -10.545 9.406 -1.090 1.00 90.38 82 HIS A C 1
ATOM 692 O O . HIS A 1 82 ? -10.261 8.504 -0.294 1.00 90.38 82 HIS A O 1
ATOM 698 N N . PRO A 1 83 ? -11.811 9.598 -1.513 1.00 94.31 83 PRO A N 1
ATOM 699 C CA . PRO A 1 83 ? -12.968 8.921 -0.921 1.00 94.31 83 PRO A CA 1
ATOM 700 C C . PRO A 1 83 ? -12.874 7.396 -0.995 1.00 94.31 83 PRO A C 1
ATOM 702 O O . PRO A 1 83 ? -13.229 6.707 -0.046 1.00 94.31 83 PRO A O 1
ATOM 705 N N . GLU A 1 84 ? -12.347 6.862 -2.097 1.00 94.69 84 GLU A N 1
ATOM 706 C CA . GLU A 1 84 ? -12.181 5.420 -2.283 1.00 94.69 84 GLU A CA 1
ATOM 707 C C . GLU A 1 84 ? -11.146 4.826 -1.317 1.00 94.69 84 GLU A C 1
ATOM 709 O O . GLU A 1 84 ? -11.423 3.823 -0.666 1.00 94.69 84 GLU A O 1
ATOM 714 N N . ARG A 1 85 ? -9.981 5.473 -1.160 1.00 92.88 85 ARG A N 1
ATOM 715 C CA . ARG A 1 85 ? -8.923 5.030 -0.231 1.00 92.88 85 ARG A CA 1
ATOM 716 C C . ARG A 1 85 ? -9.410 5.101 1.217 1.00 92.88 85 ARG A C 1
ATOM 718 O O . ARG A 1 85 ? -9.187 4.175 1.991 1.00 92.88 85 ARG A O 1
ATOM 725 N N . TYR A 1 86 ? -10.118 6.178 1.561 1.00 95.38 86 TYR A N 1
ATOM 726 C CA . TYR A 1 86 ? -10.739 6.339 2.873 1.00 95.38 86 TYR A CA 1
ATOM 727 C C . TYR A 1 86 ? -11.755 5.224 3.153 1.00 95.38 86 TYR A C 1
ATOM 729 O O . TYR A 1 86 ? -11.734 4.635 4.229 1.00 95.38 86 TYR A O 1
ATOM 737 N N . ALA A 1 87 ? -12.607 4.892 2.180 1.00 97.88 87 ALA A N 1
ATOM 738 C CA . ALA A 1 87 ? -13.611 3.843 2.316 1.00 97.88 87 ALA A CA 1
ATOM 739 C C . ALA A 1 87 ? -12.991 2.445 2.511 1.00 97.88 87 ALA A C 1
ATOM 741 O O . ALA A 1 87 ? -13.455 1.685 3.360 1.00 97.88 87 ALA A O 1
ATOM 742 N N . GLU A 1 88 ? -11.898 2.115 1.815 1.00 97.75 88 GLU A N 1
ATOM 743 C CA . GLU A 1 88 ? -11.162 0.865 2.070 1.00 97.75 88 GLU A CA 1
ATOM 744 C C . GLU A 1 88 ? -10.664 0.780 3.516 1.00 97.75 88 GLU A C 1
ATOM 746 O O . GLU A 1 88 ? -10.862 -0.233 4.186 1.00 97.75 88 GLU A O 1
ATOM 751 N N . ILE A 1 89 ? -10.070 1.863 4.021 1.00 97.31 89 ILE A N 1
ATOM 752 C CA . ILE A 1 89 ? -9.566 1.949 5.397 1.00 97.31 89 ILE A CA 1
ATOM 753 C C . ILE A 1 89 ? -10.714 1.887 6.413 1.00 97.31 89 ILE A C 1
ATOM 755 O O . ILE A 1 89 ? -10.593 1.203 7.430 1.00 97.31 89 ILE A O 1
ATOM 759 N N . ALA A 1 90 ? -11.852 2.518 6.121 1.00 98.00 90 ALA A N 1
ATOM 760 C CA . ALA A 1 90 ? -13.056 2.441 6.946 1.00 98.00 90 ALA A CA 1
ATOM 761 C C . ALA A 1 90 ? -13.637 1.019 7.008 1.00 98.00 90 ALA A C 1
ATOM 763 O O . ALA A 1 90 ? -14.093 0.559 8.058 1.00 98.00 90 ALA A O 1
ATOM 764 N N . GLY A 1 91 ? -13.580 0.284 5.898 1.00 98.38 91 GLY A N 1
ATOM 765 C CA . GLY A 1 91 ? -13.909 -1.137 5.861 1.00 98.38 91 GLY A CA 1
ATOM 766 C C . GLY A 1 91 ? -13.002 -1.968 6.765 1.00 98.38 91 GLY A C 1
ATOM 767 O O . GLY A 1 91 ? -13.478 -2.758 7.587 1.00 98.38 91 GLY A O 1
ATOM 768 N N . ILE A 1 92 ? -11.690 -1.737 6.665 1.00 98.31 92 ILE A N 1
ATOM 769 C CA . ILE A 1 92 ? -10.675 -2.380 7.506 1.00 98.31 92 ILE A CA 1
ATOM 770 C C . ILE A 1 92 ? -10.935 -2.083 8.992 1.00 98.31 92 ILE A C 1
ATOM 772 O O . ILE A 1 92 ? -11.001 -3.016 9.799 1.00 98.31 92 ILE A O 1
ATOM 776 N N . SER A 1 93 ? -11.132 -0.813 9.361 1.00 97.88 93 SER A N 1
ATOM 777 C CA . SER A 1 93 ? -11.325 -0.395 10.756 1.00 97.88 93 SER A CA 1
ATOM 778 C C . SER A 1 93 ? -12.568 -1.019 11.384 1.00 97.88 93 SER A C 1
ATOM 780 O O . SER A 1 93 ? -12.506 -1.516 12.511 1.00 97.88 93 SER A O 1
ATOM 782 N N . LYS A 1 94 ? -13.659 -1.137 10.618 1.00 98.19 94 LYS A N 1
ATOM 783 C CA . LYS A 1 94 ? -14.881 -1.828 11.043 1.00 98.19 94 LYS A CA 1
ATOM 784 C C . LYS A 1 94 ? -14.662 -3.315 11.329 1.00 98.19 94 LYS A C 1
ATOM 786 O O . LYS A 1 94 ? -15.227 -3.836 12.290 1.00 98.19 94 LYS A O 1
ATOM 791 N N . VAL A 1 95 ? -13.871 -4.014 10.511 1.00 98.00 95 VAL A N 1
ATOM 792 C CA . VAL A 1 95 ? -13.575 -5.440 10.734 1.00 98.00 95 VAL A CA 1
ATOM 793 C C . VAL A 1 95 ? -12.703 -5.617 11.972 1.00 98.00 95 VAL A C 1
ATOM 795 O O . VAL A 1 95 ? -13.006 -6.477 12.802 1.00 98.00 95 VAL A O 1
ATOM 798 N N . ILE A 1 96 ? -11.663 -4.793 12.131 1.00 96.94 96 ILE A N 1
ATOM 799 C CA . ILE A 1 96 ? -10.773 -4.816 13.302 1.00 96.94 96 ILE A CA 1
ATOM 800 C C . ILE A 1 96 ? -11.557 -4.469 14.577 1.00 96.94 96 ILE A C 1
ATOM 802 O O . ILE A 1 96 ? -11.395 -5.137 15.597 1.00 96.94 96 ILE A O 1
ATOM 806 N N . GLY A 1 97 ? -12.482 -3.511 14.498 1.00 97.06 97 GLY A N 1
ATOM 807 C CA . GLY A 1 97 ? -13.165 -2.932 15.656 1.00 97.06 97 GLY A CA 1
ATOM 808 C C . GLY A 1 97 ? -12.356 -1.813 16.314 1.00 97.06 97 GLY A C 1
ATOM 809 O O . GLY A 1 97 ? -12.446 -1.646 17.524 1.00 97.06 97 GLY A O 1
ATOM 810 N N . ALA A 1 98 ?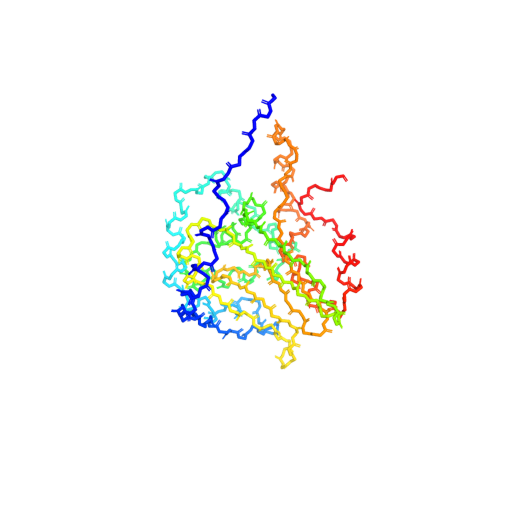 -11.558 -1.088 15.525 1.00 95.94 98 ALA A N 1
ATOM 811 C CA . ALA A 1 98 ? -10.756 0.052 15.964 1.00 95.94 98 ALA A CA 1
ATOM 812 C C . ALA A 1 98 ? -11.324 1.364 15.407 1.00 95.94 98 ALA A C 1
ATOM 814 O O . ALA A 1 98 ? -12.066 1.369 14.421 1.00 95.94 98 ALA A O 1
ATOM 815 N N . GLU A 1 99 ? -10.962 2.485 16.025 1.00 96.12 99 GLU A N 1
ATOM 816 C CA . GLU A 1 99 ? -11.367 3.806 15.547 1.00 96.12 99 GLU A CA 1
ATOM 817 C C . GLU A 1 99 ? -10.736 4.105 14.182 1.00 96.12 99 GLU A C 1
ATOM 819 O O . GLU A 1 99 ? -9.553 3.842 13.945 1.00 96.12 99 GLU A O 1
ATOM 824 N N . ASN A 1 100 ? -11.533 4.653 13.259 1.00 96.00 100 ASN A N 1
ATOM 825 C CA . ASN A 1 100 ? -11.109 4.822 11.870 1.00 96.00 100 ASN A CA 1
ATOM 826 C C . ASN A 1 100 ? -9.844 5.675 11.736 1.00 96.00 100 ASN A C 1
ATOM 828 O O . ASN A 1 100 ? -8.962 5.333 10.956 1.00 96.00 100 ASN A O 1
ATOM 832 N N . HIS A 1 101 ? -9.725 6.747 12.521 1.00 93.56 101 HIS A N 1
ATOM 833 C CA . HIS A 1 101 ? -8.573 7.641 12.459 1.00 93.56 101 HIS A CA 1
ATOM 834 C C . HIS A 1 101 ? -7.264 6.961 12.905 1.00 93.56 101 HIS A C 1
ATOM 836 O O . HIS A 1 101 ? -6.206 7.306 12.385 1.00 93.56 101 HIS A O 1
ATOM 842 N N . ILE A 1 102 ? -7.321 5.955 13.790 1.00 93.44 102 ILE A N 1
ATOM 843 C CA . ILE A 1 102 ? -6.149 5.156 14.187 1.00 93.44 102 ILE A CA 1
ATOM 844 C C . ILE A 1 102 ? -5.701 4.267 13.027 1.00 93.44 102 ILE A C 1
ATOM 846 O O . ILE A 1 102 ? -4.529 4.261 12.656 1.00 93.44 102 ILE A O 1
ATOM 850 N N . VAL A 1 103 ? -6.637 3.552 12.399 1.00 94.88 103 VAL A N 1
ATOM 851 C CA . VAL A 1 103 ? -6.328 2.678 11.252 1.00 94.88 103 VAL A CA 1
ATOM 852 C C . VAL A 1 103 ? -5.873 3.496 10.043 1.00 94.88 103 VAL A C 1
ATOM 854 O O . VAL A 1 103 ? -4.967 3.081 9.316 1.00 94.88 103 VAL A O 1
ATOM 857 N N . LEU A 1 104 ? -6.459 4.679 9.855 1.00 92.88 104 LEU A N 1
ATOM 858 C CA . LEU A 1 104 ? -6.037 5.659 8.864 1.00 92.88 104 LEU A CA 1
ATOM 859 C C . LEU A 1 104 ? -4.606 6.115 9.130 1.00 92.88 104 LEU A C 1
ATOM 861 O O . LEU A 1 104 ? -3.776 5.986 8.242 1.00 92.88 104 LEU A O 1
ATOM 865 N N . MET A 1 105 ? -4.278 6.543 10.348 1.00 90.06 105 MET A N 1
ATOM 866 C CA . MET A 1 105 ? -2.911 6.917 10.720 1.00 90.06 105 MET A CA 1
ATOM 867 C C . MET A 1 105 ? -1.906 5.792 10.433 1.00 90.06 105 MET A C 1
ATOM 869 O O . MET A 1 105 ? -0.878 6.032 9.803 1.00 90.06 105 MET A O 1
ATOM 873 N N . VAL A 1 106 ? -2.220 4.550 10.818 1.00 89.19 106 VAL A N 1
ATOM 874 C CA . VAL A 1 106 ? -1.348 3.385 10.581 1.00 89.19 106 VAL A CA 1
ATOM 875 C C . VAL A 1 106 ? -1.166 3.096 9.086 1.00 89.19 106 VAL A C 1
ATOM 877 O O . VAL A 1 106 ? -0.066 2.768 8.651 1.00 89.19 106 VAL A O 1
ATOM 880 N N . ASN A 1 107 ? -2.193 3.302 8.257 1.00 89.94 107 ASN A N 1
ATOM 881 C CA . ASN A 1 107 ? -2.071 3.186 6.796 1.00 89.94 107 ASN A CA 1
ATOM 882 C C . ASN A 1 107 ? -1.154 4.240 6.161 1.00 89.94 107 ASN A C 1
ATOM 884 O O . ASN A 1 107 ? -0.729 4.075 5.017 1.00 89.94 107 ASN A O 1
ATOM 888 N N . TYR A 1 108 ? -0.828 5.292 6.908 1.00 83.38 108 TYR A N 1
ATOM 889 C CA . TYR A 1 108 ? 0.073 6.364 6.509 1.00 83.38 108 TYR A CA 1
ATOM 890 C C . TYR A 1 108 ? 1.421 6.303 7.246 1.00 83.38 108 TYR A C 1
ATOM 892 O O . TYR A 1 108 ? 2.290 7.123 6.963 1.00 83.38 108 TYR A O 1
ATOM 900 N N . VAL A 1 109 ? 1.650 5.311 8.124 1.00 74.12 109 VAL A N 1
ATOM 901 C CA . VAL A 1 109 ? 2.892 5.179 8.916 1.00 74.12 109 VAL A CA 1
ATOM 902 C C . VAL A 1 109 ? 4.149 5.100 8.040 1.00 74.12 109 VAL A C 1
ATOM 904 O O . VAL A 1 109 ? 5.192 5.650 8.377 1.00 74.12 109 VAL A O 1
ATOM 907 N N . TYR A 1 110 ? 4.019 4.500 6.854 1.00 66.44 110 TYR A N 1
ATOM 908 C CA . TYR A 1 110 ? 5.093 4.384 5.865 1.00 66.44 110 TYR A CA 1
ATOM 909 C C . TYR A 1 110 ? 5.592 5.715 5.300 1.00 66.44 110 TYR A C 1
ATOM 911 O O . TYR A 1 110 ? 6.689 5.761 4.747 1.00 66.44 110 TYR A O 1
ATOM 919 N N . GLU A 1 111 ? 4.804 6.785 5.404 1.00 67.56 111 GLU A N 1
ATOM 920 C CA . GLU A 1 111 ? 5.258 8.126 5.022 1.00 67.56 111 GLU A CA 1
ATOM 921 C C . GLU A 1 111 ? 6.217 8.714 6.073 1.00 67.56 111 GLU A C 1
ATOM 923 O O . GLU A 1 111 ? 6.928 9.675 5.781 1.00 67.56 111 GLU A O 1
ATOM 928 N N . PHE A 1 112 ? 6.274 8.125 7.272 1.00 62.25 112 PHE A N 1
ATOM 929 C CA . PHE A 1 112 ? 7.097 8.592 8.383 1.00 62.25 112 PHE A CA 1
ATOM 930 C C . PHE A 1 112 ? 8.332 7.712 8.608 1.00 62.25 112 PHE A C 1
ATOM 932 O O . PHE A 1 112 ? 9.421 8.258 8.790 1.00 62.25 112 PHE A O 1
ATOM 939 N N . GLU A 1 113 ? 8.198 6.379 8.558 1.00 61.97 113 GLU A N 1
ATOM 940 C CA . GLU A 1 113 ? 9.297 5.472 8.923 1.00 61.97 113 GLU A CA 1
ATOM 941 C C . GLU A 1 113 ? 9.187 4.067 8.290 1.00 61.97 113 GLU A C 1
ATOM 943 O O . GLU A 1 113 ? 8.170 3.385 8.401 1.00 61.97 113 GLU A O 1
ATOM 948 N N . SER A 1 114 ? 10.240 3.634 7.592 1.00 67.50 114 SER A N 1
ATOM 949 C CA . SER A 1 114 ? 10.490 2.280 7.093 1.00 67.50 114 SER A CA 1
ATOM 950 C C . SER A 1 114 ? 11.944 2.138 6.618 1.00 67.50 114 SER A C 1
ATOM 952 O O . SER A 1 114 ? 12.456 2.961 5.855 1.00 67.50 114 SER A O 1
ATOM 954 N N . PHE A 1 115 ? 12.603 1.036 6.981 1.00 68.81 115 PHE A N 1
ATOM 955 C CA . PHE A 1 115 ? 13.927 0.698 6.453 1.00 68.81 115 PHE A CA 1
ATOM 956 C C . PHE A 1 115 ? 13.789 -0.343 5.345 1.00 68.81 115 PHE A C 1
ATOM 958 O O . PHE A 1 115 ? 12.988 -1.277 5.411 1.00 68.81 115 PHE A O 1
ATOM 965 N N . CYS A 1 116 ? 14.508 -0.132 4.245 1.00 83.44 116 CYS A N 1
ATOM 966 C CA . CYS A 1 116 ? 14.311 -0.911 3.031 1.00 83.44 116 CYS A CA 1
ATOM 967 C C . CYS A 1 116 ? 15.636 -1.120 2.299 1.00 83.44 116 CYS A C 1
ATOM 969 O O . CYS A 1 116 ? 16.384 -0.171 2.066 1.00 83.44 116 CYS A O 1
ATOM 971 N N . THR A 1 117 ? 15.865 -2.341 1.816 1.00 87.12 117 THR A N 1
ATOM 972 C CA . THR A 1 117 ? 16.934 -2.645 0.855 1.00 87.12 117 THR A CA 1
ATOM 973 C C . THR A 1 117 ? 16.306 -3.207 -0.411 1.00 87.12 117 THR A C 1
ATOM 975 O O . THR A 1 117 ? 15.542 -4.163 -0.336 1.00 87.12 117 THR A O 1
ATOM 978 N N . SER A 1 118 ? 16.626 -2.639 -1.574 1.00 91.81 118 SER A N 1
ATOM 979 C CA . SER A 1 118 ? 16.132 -3.115 -2.873 1.00 91.81 118 SER A CA 1
ATOM 980 C C . SER A 1 118 ? 17.306 -3.399 -3.808 1.00 91.81 118 SER A C 1
ATOM 982 O O . SER A 1 118 ? 18.275 -2.642 -3.841 1.00 91.81 118 SER A O 1
ATOM 984 N N . LEU A 1 119 ? 17.228 -4.495 -4.565 1.00 94.19 119 LEU A N 1
ATOM 985 C CA . LEU A 1 119 ? 18.259 -4.947 -5.496 1.00 94.19 119 LEU A CA 1
ATOM 986 C C . LEU A 1 119 ? 17.622 -5.320 -6.832 1.00 94.19 119 LEU A C 1
ATOM 988 O O . LEU A 1 119 ? 16.734 -6.168 -6.896 1.00 94.19 119 LEU A O 1
ATOM 992 N N . ILE A 1 120 ? 18.136 -4.724 -7.907 1.00 95.25 120 ILE A N 1
ATOM 993 C CA . ILE A 1 120 ? 17.794 -5.085 -9.282 1.00 95.25 120 ILE A CA 1
ATOM 994 C C . ILE A 1 120 ? 19.054 -5.621 -9.957 1.00 95.25 120 ILE A C 1
ATOM 996 O O . ILE A 1 120 ? 20.083 -4.947 -9.992 1.00 95.25 120 ILE A O 1
ATOM 1000 N N . ALA A 1 121 ? 18.976 -6.834 -10.493 1.00 95.75 121 ALA A N 1
ATOM 1001 C CA . ALA A 1 121 ? 20.067 -7.477 -11.209 1.00 95.75 121 ALA A CA 1
ATOM 1002 C C . ALA A 1 121 ? 19.594 -7.951 -12.582 1.00 95.75 121 ALA A C 1
ATOM 1004 O O . ALA A 1 121 ? 18.495 -8.480 -12.729 1.00 95.75 121 ALA A O 1
ATOM 1005 N N . LYS A 1 122 ? 20.454 -7.796 -13.587 1.00 96.44 122 LYS A N 1
ATOM 1006 C CA . LYS A 1 122 ? 20.262 -8.373 -14.917 1.00 96.44 122 LYS A CA 1
ATOM 1007 C C . LYS A 1 122 ? 21.220 -9.544 -15.086 1.00 96.44 122 LYS A C 1
ATOM 1009 O O . LYS A 1 122 ? 22.435 -9.366 -15.011 1.00 96.44 122 LYS A O 1
ATOM 1014 N N . GLN A 1 123 ? 20.676 -10.732 -15.311 1.00 95.06 123 GLN A N 1
ATOM 1015 C CA . GLN A 1 123 ? 21.453 -11.924 -15.628 1.00 95.06 123 GLN A CA 1
ATOM 1016 C C . GLN A 1 123 ? 22.021 -11.862 -17.055 1.00 95.06 123 GLN A C 1
ATOM 1018 O O . GLN A 1 123 ? 21.617 -11.036 -17.878 1.00 95.06 123 GLN A O 1
ATOM 1023 N N . LYS A 1 124 ? 22.980 -12.746 -17.361 1.00 96.00 124 LYS A N 1
ATOM 1024 C CA . LYS A 1 124 ? 23.653 -12.797 -18.674 1.00 96.00 124 LYS A CA 1
ATOM 1025 C C . LYS A 1 124 ? 22.694 -13.082 -19.833 1.00 96.00 124 LYS A C 1
ATOM 1027 O O . LYS A 1 124 ? 22.920 -12.590 -20.932 1.00 96.00 124 LYS A O 1
ATOM 1032 N N . ASP A 1 125 ? 21.648 -13.859 -19.581 1.00 96.06 125 ASP A N 1
ATOM 1033 C CA . ASP A 1 125 ? 20.585 -14.201 -20.534 1.00 96.06 125 ASP A CA 1
ATOM 1034 C C . ASP A 1 125 ? 19.534 -13.087 -20.704 1.00 96.06 125 ASP A C 1
ATOM 1036 O O . ASP A 1 125 ? 18.641 -13.195 -21.539 1.00 96.06 125 ASP A O 1
ATOM 1040 N N . GLY A 1 126 ? 19.652 -11.996 -19.942 1.00 94.25 126 GLY A N 1
ATOM 1041 C CA . GLY A 1 126 ? 18.730 -10.869 -19.975 1.00 94.25 126 GLY A CA 1
ATOM 1042 C C . GLY A 1 126 ? 17.602 -10.931 -18.947 1.00 94.25 126 GLY A C 1
ATOM 1043 O O . GLY A 1 126 ? 16.854 -9.956 -18.864 1.00 94.25 126 GLY A O 1
ATOM 1044 N N . LEU A 1 127 ? 17.500 -11.993 -18.136 1.00 93.81 127 LEU A N 1
ATOM 1045 C CA . LEU A 1 127 ? 16.507 -12.080 -17.065 1.00 93.81 127 LEU A CA 1
ATOM 1046 C C . LEU A 1 127 ? 16.749 -10.991 -16.010 1.00 93.81 127 LEU A C 1
ATOM 1048 O O . LEU A 1 127 ? 17.857 -10.841 -15.489 1.00 93.81 127 LEU A O 1
ATOM 1052 N N . ILE A 1 128 ? 15.698 -10.240 -15.683 1.00 95.06 128 ILE A N 1
ATOM 1053 C CA . ILE A 1 128 ? 15.713 -9.240 -14.616 1.00 95.06 128 ILE A CA 1
ATOM 1054 C C . ILE A 1 128 ? 15.233 -9.891 -13.320 1.00 95.06 128 ILE A C 1
ATOM 1056 O O . ILE A 1 128 ? 14.130 -10.427 -13.258 1.00 95.06 128 ILE A O 1
ATOM 1060 N N . ILE A 1 129 ? 16.061 -9.817 -12.282 1.00 95.25 129 ILE A N 1
ATOM 1061 C CA . ILE A 1 129 ? 15.715 -10.185 -10.912 1.00 95.25 129 ILE A CA 1
ATOM 1062 C C . ILE A 1 129 ? 15.512 -8.894 -10.125 1.00 95.25 129 ILE A C 1
ATOM 1064 O O . ILE A 1 129 ? 16.393 -8.034 -10.115 1.00 95.25 129 ILE A O 1
ATOM 1068 N N . HIS A 1 130 ? 14.382 -8.789 -9.431 1.00 95.88 130 HIS A N 1
ATOM 1069 C CA . HIS A 1 130 ? 14.117 -7.728 -8.468 1.00 95.88 130 HIS A CA 1
ATOM 1070 C C . HIS A 1 130 ? 13.865 -8.359 -7.097 1.00 95.88 130 HIS A C 1
ATOM 1072 O O . HIS A 1 130 ? 12.934 -9.142 -6.931 1.00 95.88 130 HIS A O 1
ATOM 1078 N N . MET A 1 131 ? 14.725 -8.046 -6.132 1.00 93.19 131 MET A N 1
ATOM 1079 C CA . MET A 1 131 ? 14.617 -8.491 -4.745 1.00 93.19 131 MET A CA 1
ATOM 1080 C C . MET A 1 131 ? 14.481 -7.285 -3.829 1.00 93.19 131 MET A C 1
ATOM 1082 O O . MET A 1 131 ? 15.047 -6.226 -4.101 1.00 93.19 131 MET A O 1
ATOM 1086 N N . ARG A 1 132 ? 13.790 -7.471 -2.707 1.00 92.62 132 ARG A N 1
ATOM 1087 C CA . ARG A 1 132 ? 13.774 -6.484 -1.637 1.00 92.62 132 ARG A CA 1
ATOM 1088 C C . ARG A 1 132 ? 13.760 -7.130 -0.257 1.00 92.62 132 ARG A C 1
ATOM 1090 O O . ARG A 1 132 ? 13.282 -8.249 -0.096 1.00 92.62 132 ARG A O 1
ATOM 1097 N N . MET A 1 133 ? 14.229 -6.370 0.719 1.00 90.06 133 MET A N 1
ATOM 1098 C CA . MET A 1 133 ? 14.019 -6.572 2.147 1.00 90.06 133 MET A CA 1
ATOM 1099 C C . MET A 1 133 ? 13.227 -5.373 2.673 1.00 90.06 133 MET A C 1
ATOM 1101 O O . MET A 1 133 ? 13.341 -4.252 2.156 1.00 90.06 133 MET A O 1
ATOM 1105 N N . LEU A 1 134 ? 12.341 -5.640 3.617 1.00 87.56 134 LEU A N 1
ATOM 1106 C CA . LEU A 1 134 ? 11.440 -4.665 4.204 1.00 87.56 134 LEU A CA 1
ATOM 1107 C C . LEU A 1 134 ? 11.514 -4.856 5.710 1.00 87.56 134 LEU A C 1
ATOM 1109 O O . LEU A 1 134 ? 11.156 -5.926 6.200 1.00 87.56 134 LEU A O 1
ATOM 1113 N N . ASP A 1 135 ? 11.997 -3.833 6.396 1.00 83.38 135 ASP A N 1
ATOM 1114 C CA . ASP A 1 135 ? 12.267 -3.878 7.821 1.00 83.38 135 ASP A CA 1
ATOM 1115 C C . ASP A 1 135 ? 11.274 -2.954 8.535 1.00 83.38 135 ASP A C 1
ATOM 1117 O O . ASP A 1 135 ? 11.110 -1.786 8.168 1.00 83.38 135 ASP A O 1
ATOM 1121 N N . PHE A 1 136 ? 10.591 -3.521 9.528 1.00 79.81 136 PHE A N 1
ATOM 1122 C CA . PHE A 1 136 ? 9.602 -2.868 10.379 1.00 79.81 136 PHE A CA 1
ATOM 1123 C C . PHE A 1 136 ? 9.939 -3.114 11.842 1.00 79.81 136 PHE A C 1
ATOM 1125 O O . PHE A 1 136 ? 10.488 -4.167 12.186 1.00 79.81 136 PHE A O 1
ATOM 1132 N N . ASP A 1 137 ? 9.536 -2.177 12.694 1.00 81.31 137 ASP A N 1
ATOM 1133 C CA . ASP A 1 137 ? 9.381 -2.464 14.116 1.00 81.31 137 ASP A CA 1
ATOM 1134 C C . ASP A 1 137 ? 8.359 -3.593 14.312 1.00 81.31 137 ASP A C 1
ATOM 1136 O O . ASP A 1 137 ? 7.469 -3.795 13.484 1.00 81.31 137 ASP A O 1
ATOM 1140 N N . PHE A 1 138 ? 8.499 -4.354 15.399 1.00 87.56 138 PHE A N 1
ATOM 1141 C CA . PHE A 1 138 ? 7.691 -5.558 15.660 1.00 87.56 138 PHE A CA 1
ATOM 1142 C C . PHE A 1 138 ? 7.770 -6.577 14.502 1.00 87.56 138 PHE A C 1
ATOM 1144 O O . PHE A 1 138 ? 6.773 -6.917 13.851 1.00 87.56 138 PHE A O 1
ATOM 1151 N N . PRO A 1 139 ? 8.984 -7.065 14.174 1.00 89.31 139 PRO A N 1
ATOM 1152 C CA . PRO A 1 139 ? 9.206 -7.886 12.988 1.00 89.31 139 PRO A CA 1
ATOM 1153 C C . PRO A 1 139 ? 8.513 -9.257 13.066 1.00 89.31 139 PRO A C 1
ATOM 1155 O O . PRO A 1 139 ? 8.194 -9.843 12.033 1.00 89.31 139 PRO A O 1
ATOM 1158 N N . ASP A 1 140 ? 8.272 -9.794 14.264 1.00 91.12 140 ASP A N 1
ATOM 1159 C CA . ASP A 1 140 ? 7.589 -11.081 14.429 1.00 91.12 140 ASP A CA 1
ATOM 1160 C C . ASP A 1 140 ? 6.074 -10.930 14.241 1.00 91.12 140 ASP A C 1
ATOM 1162 O O . ASP A 1 140 ? 5.440 -11.728 13.546 1.00 91.12 140 ASP A O 1
ATOM 1166 N N . GLU A 1 141 ? 5.494 -9.859 14.772 1.00 92.50 141 GLU A N 1
ATOM 1167 C CA . GLU A 1 141 ? 4.091 -9.501 14.601 1.00 92.50 141 GLU A CA 1
ATOM 1168 C C . GLU A 1 141 ? 3.766 -9.154 13.146 1.00 92.50 141 GLU A C 1
ATOM 1170 O O . GLU A 1 141 ? 2.788 -9.663 12.595 1.00 92.50 141 GLU A O 1
ATOM 1175 N N . THR A 1 142 ? 4.610 -8.353 12.489 1.00 91.25 142 THR A N 1
ATOM 1176 C CA . THR A 1 142 ? 4.429 -7.982 11.076 1.00 91.25 142 THR A CA 1
ATOM 1177 C C . THR A 1 142 ? 4.539 -9.193 10.143 1.00 91.25 142 THR A C 1
ATOM 1179 O O . THR A 1 142 ? 3.728 -9.339 9.222 1.00 91.25 142 THR A O 1
ATOM 1182 N N . ARG A 1 143 ? 5.448 -10.145 10.413 1.00 93.00 143 ARG A N 1
ATOM 1183 C CA . ARG A 1 143 ? 5.496 -11.438 9.695 1.00 93.00 143 ARG A CA 1
ATOM 1184 C C . ARG A 1 143 ? 4.198 -12.229 9.843 1.00 93.00 143 ARG A C 1
ATOM 1186 O O . ARG A 1 143 ? 3.719 -12.789 8.858 1.00 93.00 143 ARG A O 1
ATOM 1193 N N . ASN A 1 144 ? 3.599 -12.231 11.034 1.00 94.75 144 ASN A N 1
ATOM 1194 C CA . ASN A 1 144 ? 2.369 -12.975 11.323 1.00 94.75 144 ASN A CA 1
ATOM 1195 C C . ASN A 1 144 ? 1.118 -12.423 10.626 1.00 94.75 144 ASN A C 1
ATOM 1197 O O . ASN A 1 144 ? 0.103 -13.116 10.583 1.00 94.75 144 ASN A O 1
ATOM 1201 N N . ILE A 1 145 ? 1.187 -11.212 10.071 1.00 95.69 145 ILE A N 1
ATOM 1202 C CA . ILE A 1 145 ? 0.118 -10.598 9.270 1.00 95.69 145 ILE A CA 1
ATOM 1203 C C . ILE A 1 145 ? 0.502 -10.433 7.796 1.00 95.69 145 ILE A C 1
ATOM 1205 O O . ILE A 1 145 ? -0.222 -9.781 7.043 1.00 95.69 145 ILE A O 1
ATOM 1209 N N . THR A 1 146 ? 1.642 -10.981 7.368 1.00 95.69 146 THR A N 1
ATOM 1210 C CA . THR A 1 146 ? 2.102 -10.870 5.980 1.00 95.69 146 THR A CA 1
ATOM 1211 C C . THR A 1 146 ? 1.337 -11.838 5.077 1.00 95.69 146 THR A C 1
ATOM 1213 O O . THR A 1 146 ? 1.162 -13.013 5.402 1.00 95.69 146 THR A O 1
ATOM 1216 N N . TYR A 1 147 ? 0.905 -11.363 3.910 1.00 96.94 147 TYR A N 1
ATOM 1217 C CA . TYR A 1 147 ? 0.201 -12.174 2.917 1.00 96.94 147 TYR A CA 1
ATOM 1218 C C . TYR A 1 147 ? 0.479 -11.719 1.482 1.00 96.94 147 TYR A C 1
ATOM 1220 O O . TYR A 1 147 ? 0.997 -10.628 1.243 1.00 96.94 147 TYR A O 1
ATOM 1228 N N . ILE A 1 148 ? 0.118 -12.560 0.510 1.00 97.44 148 ILE A N 1
ATOM 1229 C CA . ILE A 1 148 ? 0.123 -12.197 -0.911 1.00 97.44 148 ILE A CA 1
ATOM 1230 C C . ILE A 1 148 ? -1.283 -11.762 -1.318 1.00 97.44 148 ILE A C 1
ATOM 1232 O O . ILE A 1 148 ? -2.226 -12.553 -1.286 1.00 97.44 148 ILE A O 1
ATOM 1236 N N . ALA A 1 149 ? -1.431 -10.511 -1.738 1.00 97.94 149 ALA A N 1
ATOM 1237 C CA . ALA A 1 149 ? -2.653 -10.007 -2.345 1.00 97.94 149 ALA A CA 1
ATOM 1238 C C . ALA A 1 149 ? -2.567 -10.142 -3.865 1.00 97.94 149 ALA A C 1
ATOM 1240 O O . ALA A 1 149 ? -1.691 -9.546 -4.489 1.00 97.94 149 ALA A O 1
ATOM 1241 N N . GLN A 1 150 ? -3.493 -10.876 -4.473 1.00 98.06 150 GLN A N 1
ATOM 1242 C CA . GLN A 1 150 ? -3.691 -10.867 -5.920 1.00 98.06 150 GLN A CA 1
ATOM 1243 C C . GLN A 1 150 ? -4.873 -9.961 -6.246 1.00 98.06 150 GLN A C 1
ATOM 1245 O O . GLN A 1 150 ? -6.002 -10.244 -5.842 1.00 98.06 150 GLN A O 1
ATOM 1250 N N . PHE A 1 151 ? -4.619 -8.877 -6.970 1.00 98.12 151 PHE A N 1
ATOM 1251 C CA . PHE A 1 151 ? -5.628 -7.895 -7.337 1.00 98.12 151 PHE A CA 1
ATOM 1252 C C . PHE A 1 151 ? -6.284 -8.267 -8.662 1.00 98.12 151 PHE A C 1
ATOM 1254 O O . PHE A 1 151 ? -5.613 -8.519 -9.668 1.00 98.12 151 PHE A O 1
ATOM 1261 N N . TYR A 1 152 ? -7.610 -8.277 -8.648 1.00 98.25 152 TYR A N 1
ATOM 1262 C CA . TYR A 1 152 ? -8.461 -8.573 -9.786 1.00 98.25 152 TYR A CA 1
ATOM 1263 C C . TYR A 1 152 ? -9.419 -7.420 -10.042 1.00 98.25 152 TYR A C 1
ATOM 1265 O O . TYR A 1 152 ? -9.828 -6.712 -9.129 1.00 98.25 152 TYR A O 1
ATOM 1273 N N . ASP A 1 153 ? -9.812 -7.280 -11.292 1.00 96.25 153 ASP A N 1
ATOM 1274 C CA . ASP A 1 153 ? -10.869 -6.396 -11.757 1.00 96.25 153 ASP A CA 1
ATOM 1275 C C . ASP A 1 153 ? -11.959 -7.292 -12.350 1.00 96.25 153 ASP A C 1
ATOM 1277 O O . ASP A 1 153 ? -11.809 -7.841 -13.448 1.00 96.25 153 ASP A O 1
ATOM 1281 N N . GLY A 1 154 ? -12.977 -7.593 -11.540 1.00 95.75 154 GLY A N 1
ATOM 1282 C CA . GLY A 1 154 ? -13.875 -8.707 -11.821 1.00 95.75 154 GLY A CA 1
ATOM 1283 C C . GLY A 1 154 ? -13.087 -10.017 -11.818 1.00 95.75 154 GLY A C 1
ATOM 1284 O O . GLY A 1 154 ? -12.490 -10.383 -10.804 1.00 95.75 154 GLY A O 1
ATOM 1285 N N . ASP A 1 155 ? -13.052 -10.701 -12.961 1.00 96.31 155 ASP A N 1
ATOM 1286 C CA . ASP A 1 155 ? -12.298 -11.947 -13.162 1.00 96.31 155 ASP A CA 1
ATOM 1287 C C . ASP A 1 155 ? -10.922 -11.754 -13.809 1.00 96.31 155 ASP A C 1
ATOM 1289 O O . ASP A 1 155 ? -10.147 -12.706 -13.920 1.00 96.31 155 ASP A O 1
ATOM 1293 N N . GLN A 1 156 ? -10.568 -10.526 -14.193 1.00 96.12 156 GLN A N 1
ATOM 1294 C CA . GLN A 1 156 ? -9.274 -10.243 -14.799 1.00 96.12 156 GLN A CA 1
ATOM 1295 C C . GLN A 1 156 ? -8.207 -10.024 -13.721 1.00 96.12 156 GLN A C 1
ATOM 1297 O O . GLN A 1 156 ? -8.278 -9.059 -12.965 1.00 96.12 156 GLN A O 1
ATOM 1302 N N . TYR A 1 157 ? -7.174 -10.869 -13.696 1.00 96.81 157 TYR A N 1
ATOM 1303 C CA . TYR A 1 157 ? -5.965 -10.611 -12.905 1.00 96.81 157 TYR A CA 1
ATOM 1304 C C . TYR A 1 157 ? -5.281 -9.321 -13.382 1.00 96.81 157 TYR A C 1
ATOM 1306 O O . TYR A 1 157 ? -5.055 -9.154 -14.584 1.00 96.81 157 TYR A O 1
ATOM 1314 N N . LYS A 1 158 ? -4.904 -8.437 -12.452 1.00 97.25 158 LYS A N 1
ATOM 1315 C CA . LYS A 1 158 ? -4.178 -7.195 -12.757 1.00 97.25 158 LYS A CA 1
ATOM 1316 C C . LYS A 1 158 ? -2.730 -7.252 -12.287 1.00 97.25 158 LYS A C 1
ATOM 1318 O O . LYS A 1 158 ? -1.824 -7.110 -13.103 1.00 97.25 158 LYS A O 1
ATOM 1323 N N . TYR A 1 159 ? -2.503 -7.469 -10.997 1.00 97.75 159 TYR A N 1
ATOM 1324 C CA . TYR A 1 159 ? -1.173 -7.479 -10.383 1.00 97.75 159 TYR A CA 1
ATOM 1325 C C . TYR A 1 159 ? -1.217 -8.188 -9.023 1.00 97.75 159 TYR A C 1
ATOM 1327 O O . TYR A 1 159 ? -2.291 -8.515 -8.519 1.00 97.75 159 TYR A O 1
ATOM 1335 N N . GLU A 1 160 ? -0.057 -8.424 -8.416 1.00 96.94 160 GLU A N 1
ATOM 1336 C CA . GLU A 1 160 ? 0.047 -8.957 -7.057 1.00 96.94 160 GLU A CA 1
ATOM 1337 C C . GLU A 1 160 ? 1.001 -8.125 -6.198 1.00 96.94 160 GLU A C 1
ATOM 1339 O O . GLU A 1 160 ? 1.858 -7.403 -6.712 1.00 96.94 160 GLU A O 1
ATOM 1344 N N . SER A 1 161 ? 0.814 -8.194 -4.885 1.00 96.38 161 SER A N 1
ATOM 1345 C CA . SER A 1 161 ? 1.547 -7.419 -3.887 1.00 96.38 161 SER A CA 1
ATOM 1346 C C . SER A 1 161 ? 1.808 -8.271 -2.651 1.00 96.38 161 SER A C 1
ATOM 1348 O O . SER A 1 161 ? 0.962 -9.080 -2.264 1.00 96.38 161 SER A O 1
ATOM 1350 N N . VAL A 1 162 ? 2.954 -8.059 -2.008 1.00 95.00 162 VAL A N 1
ATOM 1351 C CA . VAL A 1 162 ? 3.177 -8.524 -0.632 1.00 95.00 162 VAL A CA 1
ATOM 1352 C C . VAL A 1 162 ? 2.596 -7.457 0.292 1.00 95.00 162 VAL A C 1
ATOM 1354 O O . VAL A 1 162 ? 2.988 -6.295 0.198 1.00 95.00 162 VAL A O 1
ATOM 1357 N N . MET A 1 163 ? 1.649 -7.838 1.143 1.00 94.44 163 MET A N 1
ATOM 1358 C CA . MET A 1 163 ? 0.851 -6.925 1.965 1.00 94.44 163 MET A CA 1
ATOM 1359 C C . MET A 1 163 ? 0.905 -7.318 3.443 1.00 94.44 163 MET A C 1
ATOM 1361 O O . MET A 1 163 ? 1.147 -8.479 3.777 1.00 94.44 163 MET A O 1
ATOM 1365 N N . PHE A 1 164 ? 0.603 -6.359 4.317 1.00 94.50 164 PHE A N 1
ATOM 1366 C CA . PHE A 1 164 ? 0.335 -6.599 5.734 1.00 94.50 164 PHE A CA 1
ATOM 1367 C C . PHE A 1 164 ? -1.163 -6.495 6.018 1.00 94.50 164 PHE A C 1
ATOM 1369 O O . PHE A 1 164 ? -1.860 -5.640 5.462 1.00 94.50 164 PHE A O 1
ATOM 1376 N N . GLY A 1 165 ? -1.680 -7.378 6.871 1.00 95.38 165 GLY A N 1
ATOM 1377 C CA . GLY A 1 165 ? -3.058 -7.324 7.346 1.00 95.38 165 GLY A CA 1
ATOM 1378 C C . GLY A 1 165 ? -3.362 -5.965 7.979 1.00 95.38 165 GLY A C 1
ATOM 1379 O O . GLY A 1 165 ? -2.604 -5.482 8.810 1.00 95.38 165 GLY A O 1
ATOM 1380 N N . GLY A 1 166 ? -4.461 -5.330 7.572 1.00 93.38 166 GLY A N 1
ATOM 1381 C CA . GLY A 1 166 ? -4.834 -3.997 8.061 1.00 93.38 166 GLY A CA 1
ATOM 1382 C C . GLY A 1 166 ? -4.274 -2.821 7.250 1.00 93.38 166 GLY A C 1
ATOM 1383 O O . GLY A 1 166 ? -4.689 -1.687 7.486 1.00 93.38 166 GLY A O 1
ATOM 1384 N N . LEU A 1 167 ? -3.406 -3.068 6.259 1.00 92.44 167 LEU A N 1
ATOM 1385 C CA . LEU A 1 167 ? -2.949 -2.045 5.315 1.00 92.44 167 LEU A CA 1
ATOM 1386 C C . LEU A 1 167 ? -3.619 -2.201 3.941 1.00 92.44 167 LEU A C 1
ATOM 1388 O O . LEU A 1 167 ? -3.627 -3.287 3.361 1.00 92.44 167 LEU A O 1
ATOM 1392 N N . ALA A 1 168 ? -4.144 -1.100 3.405 1.00 93.88 168 ALA A N 1
ATOM 1393 C CA . ALA A 1 168 ? -4.667 -0.980 2.041 1.00 93.88 168 ALA A CA 1
ATOM 1394 C C . ALA A 1 168 ? -3.637 -0.379 1.062 1.00 93.88 168 ALA A C 1
ATOM 1396 O O . ALA A 1 168 ? -3.700 -0.620 -0.151 1.00 93.88 168 ALA A O 1
ATOM 1397 N N . ALA A 1 169 ? -2.679 0.392 1.586 1.00 85.75 169 ALA A N 1
ATOM 1398 C CA . ALA A 1 169 ? -1.551 0.932 0.835 1.00 85.75 169 ALA A CA 1
ATOM 1399 C C . ALA A 1 169 ? -0.461 -0.141 0.632 1.00 85.75 169 ALA A C 1
ATOM 1401 O O . ALA A 1 169 ? -0.248 -0.977 1.510 1.00 85.75 169 ALA A O 1
ATOM 1402 N N . MET A 1 170 ? 0.240 -0.119 -0.511 1.00 88.31 170 MET A N 1
ATOM 1403 C CA . MET A 1 170 ? 1.224 -1.150 -0.874 1.00 88.31 170 MET A CA 1
ATOM 1404 C C . MET A 1 170 ? 2.628 -0.602 -1.106 1.00 88.31 170 MET A C 1
ATOM 1406 O O . MET A 1 170 ? 2.810 0.499 -1.616 1.00 88.31 170 MET A O 1
ATOM 1410 N N . GLN A 1 171 ? 3.631 -1.413 -0.786 1.00 88.50 171 GLN A N 1
ATOM 1411 C CA . GLN A 1 171 ? 5.042 -1.009 -0.807 1.00 88.50 171 GLN A CA 1
ATOM 1412 C C . GLN A 1 171 ? 5.886 -1.864 -1.741 1.00 88.50 171 GLN A C 1
ATOM 1414 O O . GLN A 1 171 ? 7.043 -1.543 -2.020 1.00 88.50 171 GLN A O 1
ATOM 1419 N N . THR A 1 172 ? 5.309 -2.960 -2.221 1.00 93.06 172 THR A N 1
ATOM 1420 C CA . THR A 1 172 ? 5.956 -3.912 -3.112 1.00 93.06 172 THR A CA 1
ATOM 1421 C C . THR A 1 172 ? 4.907 -4.470 -4.042 1.00 93.06 172 THR A C 1
ATOM 1423 O O . THR A 1 172 ? 3.911 -4.991 -3.567 1.00 93.06 172 THR A O 1
ATOM 1426 N N . GLY A 1 173 ? 5.120 -4.420 -5.348 1.00 95.12 173 GLY A N 1
ATOM 1427 C CA . GLY A 1 173 ? 4.155 -4.986 -6.277 1.00 95.12 173 GLY A CA 1
ATOM 1428 C C . GLY A 1 173 ? 4.780 -5.502 -7.554 1.00 95.12 173 GLY A C 1
ATOM 1429 O O . GLY A 1 173 ? 5.883 -5.120 -7.949 1.00 95.12 173 GLY A O 1
ATOM 1430 N N . PHE A 1 174 ? 4.056 -6.407 -8.192 1.00 95.25 174 PHE A N 1
ATOM 1431 C CA . PHE A 1 174 ? 4.496 -7.126 -9.371 1.00 95.25 174 PHE A CA 1
ATOM 1432 C C . PHE A 1 174 ? 3.348 -7.269 -10.367 1.00 95.25 174 PHE A C 1
ATOM 1434 O O . PHE A 1 174 ? 2.284 -7.816 -10.063 1.00 95.25 174 PHE A O 1
ATOM 1441 N N . LYS A 1 175 ? 3.591 -6.807 -11.595 1.00 96.62 175 LYS A N 1
ATOM 1442 C CA . LYS A 1 175 ? 2.724 -7.029 -12.748 1.00 96.62 175 LYS A CA 1
ATOM 1443 C C . LYS A 1 175 ? 3.389 -8.043 -13.676 1.00 96.62 175 LYS A C 1
ATOM 1445 O O . LYS A 1 175 ? 4.486 -7.818 -14.196 1.00 96.62 175 LYS A O 1
ATOM 1450 N N . ARG A 1 176 ? 2.722 -9.186 -13.859 1.00 94.50 176 ARG A N 1
ATOM 1451 C CA . ARG A 1 176 ? 3.238 -10.327 -14.632 1.00 94.50 176 ARG A CA 1
ATOM 1452 C C . ARG A 1 176 ? 3.617 -9.890 -16.041 1.00 94.50 176 ARG A C 1
ATOM 1454 O O . ARG A 1 176 ? 2.841 -9.208 -16.698 1.00 94.50 176 ARG A O 1
ATOM 1461 N N . ASN A 1 177 ? 4.789 -10.328 -16.500 1.00 93.25 177 ASN A N 1
ATOM 1462 C CA . ASN A 1 177 ? 5.322 -10.035 -17.835 1.00 93.25 177 ASN A CA 1
ATOM 1463 C C . ASN A 1 177 ? 5.459 -8.535 -18.166 1.00 93.25 177 ASN A C 1
ATOM 1465 O O . ASN A 1 177 ? 5.578 -8.190 -19.338 1.00 93.25 177 ASN A O 1
ATOM 1469 N N . ALA A 1 178 ? 5.456 -7.657 -17.158 1.00 96.31 178 ALA A N 1
ATOM 1470 C CA . ALA A 1 178 ? 5.522 -6.214 -17.350 1.00 96.31 178 ALA A CA 1
ATOM 1471 C C . ALA A 1 178 ? 6.622 -5.584 -16.485 1.00 96.31 178 ALA A C 1
ATOM 1473 O O . ALA A 1 178 ? 7.707 -5.286 -16.984 1.00 96.31 178 ALA A O 1
ATOM 1474 N N . PHE A 1 179 ? 6.372 -5.387 -15.190 1.00 97.06 179 PHE A N 1
ATOM 1475 C CA . PHE A 1 179 ? 7.304 -4.710 -14.286 1.00 97.06 179 PHE A CA 1
ATOM 1476 C C . PHE A 1 179 ? 7.071 -5.098 -12.820 1.00 97.06 179 PHE A C 1
ATOM 1478 O O . PHE A 1 179 ? 6.042 -5.661 -12.452 1.00 97.06 179 PHE A O 1
ATOM 1485 N N . SER A 1 180 ? 8.040 -4.775 -11.967 1.00 97.06 180 SER A N 1
ATOM 1486 C CA . SER A 1 180 ? 7.931 -4.856 -10.506 1.00 97.06 180 SER A CA 1
ATOM 1487 C C . SER A 1 180 ? 8.377 -3.541 -9.882 1.00 97.06 180 SER A C 1
ATOM 1489 O O . SER A 1 180 ? 9.194 -2.823 -10.461 1.00 97.06 180 SER A O 1
ATOM 1491 N N . ILE A 1 181 ? 7.840 -3.227 -8.707 1.00 95.69 181 ILE A N 1
ATOM 1492 C CA . ILE A 1 181 ? 8.114 -1.990 -7.980 1.00 95.69 181 ILE A CA 1
ATOM 1493 C C . ILE A 1 181 ? 8.347 -2.316 -6.505 1.00 95.69 181 ILE A C 1
ATOM 1495 O O . ILE A 1 181 ? 7.622 -3.119 -5.921 1.00 95.69 181 ILE A O 1
ATOM 1499 N N . SER A 1 182 ? 9.330 -1.656 -5.901 1.00 93.50 182 SER A N 1
ATOM 1500 C CA . SER A 1 182 ? 9.525 -1.593 -4.456 1.00 93.50 182 SER A CA 1
ATOM 1501 C C . SER A 1 182 ? 9.715 -0.139 -4.029 1.00 93.50 182 SER A C 1
ATOM 1503 O O . SER A 1 182 ? 10.251 0.682 -4.778 1.00 93.50 182 SER A O 1
ATOM 1505 N N . ILE A 1 183 ? 9.252 0.180 -2.824 1.00 88.50 183 ILE A N 1
ATOM 1506 C CA . ILE A 1 183 ? 9.455 1.482 -2.187 1.00 88.50 183 ILE A CA 1
ATOM 1507 C C . ILE A 1 183 ? 10.559 1.354 -1.158 1.00 88.50 183 ILE A C 1
ATOM 1509 O O . ILE A 1 183 ? 10.509 0.465 -0.304 1.00 88.50 183 ILE A O 1
ATOM 1513 N N . ASN A 1 184 ? 11.498 2.294 -1.223 1.00 84.88 184 ASN A N 1
ATOM 1514 C CA . ASN A 1 184 ? 12.416 2.591 -0.140 1.00 84.88 184 ASN A CA 1
ATOM 1515 C C . ASN A 1 184 ? 12.120 4.006 0.353 1.00 84.88 184 ASN A C 1
ATOM 1517 O O . ASN A 1 184 ? 11.987 4.919 -0.470 1.00 84.88 184 ASN A O 1
ATOM 1521 N N . GLN A 1 185 ? 12.038 4.185 1.673 1.00 78.00 185 GLN A N 1
ATOM 1522 C CA . GLN A 1 185 ? 11.969 5.521 2.246 1.00 78.00 185 GLN A CA 1
ATOM 1523 C C . GLN A 1 185 ? 13.209 6.315 1.846 1.00 78.00 185 GLN A C 1
ATOM 1525 O O . GLN A 1 185 ? 14.323 5.793 1.745 1.00 78.00 185 GLN A O 1
ATOM 1530 N N . ARG A 1 186 ? 12.994 7.604 1.616 1.00 73.31 186 ARG A N 1
ATOM 1531 C CA . ARG A 1 186 ? 14.057 8.575 1.443 1.00 73.31 1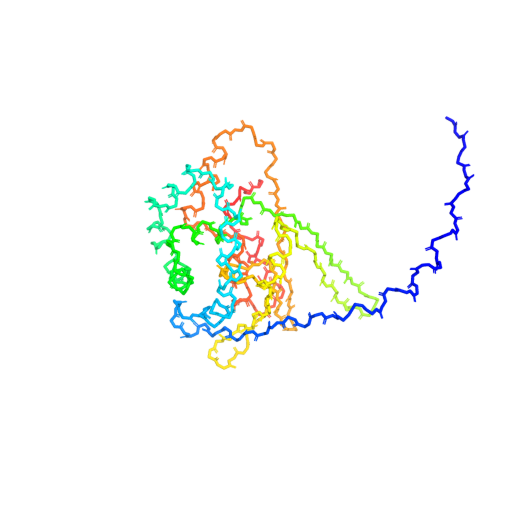86 ARG A CA 1
ATOM 1532 C C . ARG A 1 186 ? 13.938 9.585 2.568 1.00 73.31 186 ARG A C 1
ATOM 1534 O O . ARG A 1 186 ? 12.971 10.340 2.598 1.00 73.31 186 ARG A O 1
ATOM 1541 N N . GLU A 1 187 ? 14.900 9.576 3.483 1.00 63.88 187 GLU A N 1
ATOM 1542 C CA . GLU A 1 187 ? 14.954 10.583 4.539 1.00 63.88 187 GLU A CA 1
ATOM 1543 C C . GLU A 1 187 ? 15.111 11.982 3.914 1.00 63.88 187 GLU A C 1
ATOM 1545 O O . GLU A 1 187 ? 15.937 12.159 3.007 1.00 63.88 187 GLU A O 1
ATOM 1550 N N . PRO A 1 188 ? 14.331 12.981 4.363 1.00 54.47 188 PRO A N 1
ATOM 1551 C CA . PRO A 1 188 ? 14.586 14.372 4.020 1.00 54.47 188 PRO A CA 1
ATOM 1552 C C . PRO A 1 188 ? 15.993 14.760 4.487 1.00 54.47 188 PRO A C 1
ATOM 1554 O O . PRO A 1 188 ? 16.371 14.467 5.622 1.00 54.47 188 PRO A O 1
ATOM 1557 N N . SER A 1 189 ? 16.773 15.423 3.630 1.00 47.31 189 SER A N 1
ATOM 1558 C CA . SER A 1 189 ? 18.077 15.953 4.033 1.00 47.31 189 SER A CA 1
ATOM 1559 C C . SER A 1 189 ? 17.883 17.027 5.106 1.00 47.31 189 SER A C 1
ATOM 1561 O O . SER A 1 189 ? 17.240 18.035 4.836 1.00 47.31 189 SER A O 1
ATOM 1563 N N . ASP A 1 190 ? 18.445 16.796 6.294 1.00 51.84 190 ASP A N 1
ATOM 1564 C CA . ASP A 1 190 ? 18.482 17.703 7.447 1.00 51.84 190 ASP A CA 1
ATOM 1565 C C . ASP A 1 190 ? 17.113 18.244 7.907 1.00 51.84 190 ASP A C 1
ATOM 1567 O O . ASP A 1 190 ? 16.812 19.428 7.780 1.00 51.84 190 ASP A O 1
ATOM 1571 N N . GLN A 1 191 ? 16.318 17.380 8.555 1.00 53.81 191 GLN A N 1
ATOM 1572 C CA . GLN A 1 191 ? 15.123 17.749 9.333 1.00 53.81 191 GLN A CA 1
ATOM 1573 C C . GLN A 1 191 ? 15.456 18.657 10.539 1.00 53.81 191 GLN A C 1
ATOM 1575 O O . GLN A 1 191 ? 15.407 18.237 11.696 1.00 53.81 191 GLN A O 1
ATOM 1580 N N . LYS A 1 192 ? 15.825 19.915 10.294 1.00 54.38 192 LYS A N 1
ATOM 1581 C CA . LYS A 1 192 ? 15.987 20.933 11.346 1.00 54.38 192 LYS A CA 1
ATOM 1582 C C . LYS A 1 192 ? 14.957 22.053 11.271 1.00 54.38 192 LYS A C 1
ATOM 1584 O O . LYS A 1 192 ? 14.912 22.865 12.194 1.00 54.38 192 LYS A O 1
ATOM 1589 N N . ASP A 1 193 ? 14.125 22.084 10.232 1.00 66.62 193 ASP A N 1
ATOM 1590 C CA . ASP A 1 193 ? 13.083 23.095 10.085 1.00 66.62 193 ASP A CA 1
ATOM 1591 C C . ASP A 1 193 ? 11.693 22.516 10.398 1.00 66.62 193 ASP A C 1
ATOM 1593 O O . ASP A 1 193 ? 11.206 21.586 9.755 1.00 66.62 193 ASP A O 1
ATOM 1597 N N . TRP A 1 194 ? 11.038 23.076 11.415 1.00 68.75 194 TRP A N 1
ATOM 1598 C CA . TRP A 1 194 ? 9.660 22.747 11.791 1.00 68.75 194 TRP A CA 1
ATOM 1599 C C . TRP A 1 194 ? 8.668 23.068 10.661 1.00 68.75 194 TRP A C 1
ATOM 1601 O O . TRP A 1 194 ? 7.583 22.484 10.611 1.00 68.75 194 TRP A O 1
ATOM 1611 N N . VAL A 1 195 ? 9.044 23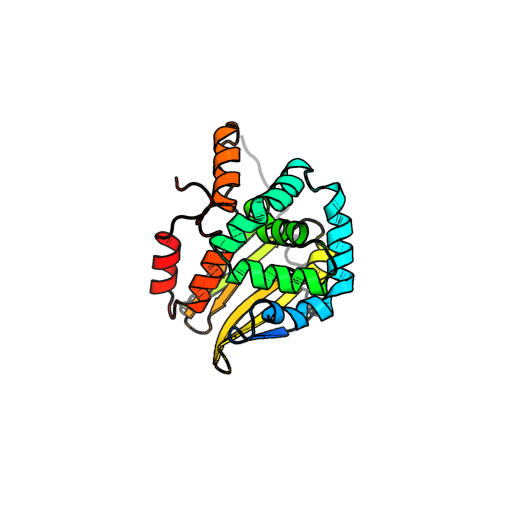.972 9.748 1.00 69.25 195 VAL A N 1
ATOM 1612 C CA . VAL A 1 195 ? 8.274 24.301 8.548 1.00 69.25 195 VAL A CA 1
ATOM 1613 C C . VAL A 1 195 ? 8.227 23.112 7.591 1.00 69.25 195 VAL A C 1
ATOM 1615 O O . VAL A 1 195 ? 7.149 22.798 7.093 1.00 69.25 195 VAL A O 1
ATOM 1618 N N . ASP A 1 196 ? 9.338 22.401 7.389 1.00 67.31 196 ASP A N 1
ATOM 1619 C CA . ASP A 1 196 ? 9.385 21.227 6.508 1.00 67.31 196 ASP A CA 1
ATOM 1620 C C . ASP A 1 196 ? 8.566 20.068 7.081 1.00 67.31 196 ASP A C 1
ATOM 1622 O O . ASP A 1 196 ? 7.837 19.392 6.354 1.00 67.31 196 ASP A O 1
ATOM 1626 N N . TRP A 1 197 ? 8.613 19.872 8.404 1.00 69.88 197 TRP A N 1
ATOM 1627 C CA . TRP A 1 197 ? 7.742 18.908 9.080 1.00 69.88 197 TRP A CA 1
ATOM 1628 C C . TRP A 1 197 ? 6.262 19.258 8.885 1.00 69.88 197 TRP A C 1
ATOM 1630 O O . TRP A 1 197 ? 5.469 18.394 8.513 1.00 69.88 197 TRP A O 1
ATOM 1640 N N . LEU A 1 198 ? 5.890 20.530 9.075 1.00 71.19 198 LEU A N 1
ATOM 1641 C CA . LEU A 1 198 ? 4.509 20.982 8.905 1.00 71.19 198 LEU A CA 1
ATOM 1642 C C . LEU A 1 198 ? 4.050 20.872 7.446 1.00 71.19 198 LEU A C 1
ATOM 1644 O O . LEU A 1 198 ? 2.898 20.529 7.194 1.00 71.19 198 LEU A O 1
ATOM 1648 N N . GLN A 1 199 ? 4.936 21.131 6.485 1.00 71.44 199 GLN A N 1
ATOM 1649 C CA . GLN A 1 199 ? 4.655 20.954 5.062 1.00 71.44 199 GLN A CA 1
ATOM 1650 C C . GLN A 1 199 ? 4.455 19.479 4.708 1.00 71.44 199 GLN A C 1
ATOM 1652 O O . GLN A 1 199 ? 3.483 19.164 4.030 1.00 71.44 199 GLN A O 1
ATOM 1657 N N . ASN A 1 200 ? 5.300 18.572 5.205 1.00 69.44 200 ASN A N 1
ATOM 1658 C CA . ASN A 1 200 ? 5.144 17.130 4.991 1.00 69.44 200 ASN A CA 1
ATOM 1659 C C . ASN A 1 200 ? 3.857 16.593 5.633 1.00 69.44 200 ASN A C 1
ATOM 1661 O O . ASN A 1 200 ? 3.088 15.889 4.980 1.00 69.44 200 ASN A O 1
ATOM 1665 N N . ALA A 1 201 ? 3.571 16.990 6.877 1.00 69.50 201 ALA A N 1
ATOM 1666 C CA . ALA A 1 201 ? 2.309 16.668 7.535 1.00 69.50 201 ALA A CA 1
ATOM 1667 C C . ALA A 1 201 ? 1.119 17.238 6.746 1.00 69.50 201 ALA A C 1
ATOM 1669 O O . ALA A 1 201 ? 0.156 16.529 6.481 1.00 69.50 201 ALA A O 1
ATOM 1670 N N . GLY A 1 202 ? 1.210 18.487 6.285 1.00 70.25 202 GLY A N 1
ATOM 1671 C CA . GLY A 1 202 ? 0.207 19.104 5.423 1.00 70.25 202 GLY A CA 1
ATOM 1672 C C . GLY A 1 202 ? -0.008 18.327 4.125 1.00 70.25 202 GLY A C 1
ATOM 1673 O O . GLY A 1 202 ? -1.147 18.077 3.754 1.00 70.25 202 GLY A O 1
ATOM 1674 N N . MET A 1 203 ? 1.058 17.875 3.462 1.00 72.62 203 MET A N 1
ATOM 1675 C CA . MET A 1 203 ? 0.974 17.103 2.220 1.00 72.62 203 MET A CA 1
ATOM 1676 C C . MET A 1 203 ? 0.232 15.771 2.385 1.00 72.62 203 MET A C 1
ATOM 1678 O O . MET A 1 203 ? -0.440 15.348 1.447 1.00 72.62 203 MET A O 1
ATOM 1682 N N . ILE A 1 204 ? 0.282 15.144 3.565 1.00 72.94 204 ILE A N 1
ATOM 1683 C CA . ILE A 1 204 ? -0.513 13.945 3.875 1.00 72.94 204 ILE A CA 1
ATOM 1684 C C . ILE A 1 204 ? -2.019 14.239 3.824 1.00 72.94 204 ILE A C 1
ATOM 1686 O O . ILE A 1 204 ? -2.776 13.427 3.291 1.00 72.94 204 ILE A O 1
ATOM 1690 N N . PHE A 1 205 ? -2.436 15.400 4.336 1.00 70.50 205 PHE A N 1
ATOM 1691 C CA . PHE A 1 205 ? -3.836 15.841 4.374 1.00 70.50 205 PHE A CA 1
ATOM 1692 C C . PHE A 1 205 ? -4.227 16.735 3.190 1.00 70.50 205 PHE A C 1
ATOM 1694 O O . PHE A 1 205 ? -5.308 17.310 3.184 1.00 70.50 205 PHE A O 1
ATOM 1701 N N . LEU A 1 206 ? -3.378 16.881 2.178 1.00 68.88 206 LEU A N 1
ATOM 1702 C CA . LEU A 1 206 ? -3.702 17.589 0.940 1.00 68.88 206 LEU A CA 1
ATOM 1703 C C . LEU A 1 206 ? -3.883 16.578 -0.200 1.00 68.88 206 LEU A C 1
ATOM 1705 O O . LEU A 1 206 ? -3.683 15.381 -0.029 1.00 68.88 206 LEU A O 1
ATOM 1709 N N . SER A 1 207 ? -4.249 17.046 -1.394 1.00 64.69 207 SER A N 1
ATOM 1710 C CA . SER A 1 207 ? -4.522 16.199 -2.568 1.00 64.69 207 SER A CA 1
ATOM 1711 C C . SER A 1 207 ? -3.285 15.502 -3.170 1.00 64.69 207 SER A C 1
ATOM 1713 O O . SER A 1 207 ? -3.295 15.146 -4.352 1.00 64.69 207 SER A O 1
ATOM 1715 N N . TYR A 1 208 ? -2.182 15.394 -2.428 1.00 70.81 208 TYR A N 1
ATOM 1716 C CA . TYR A 1 208 ? -0.946 14.793 -2.915 1.00 70.81 208 TYR A CA 1
ATOM 1717 C C . TYR A 1 208 ? -1.041 13.271 -2.878 1.00 70.81 208 TYR A C 1
ATOM 1719 O O . TYR A 1 208 ? -1.627 12.676 -1.977 1.00 70.81 208 TYR A O 1
ATOM 1727 N N . ASN A 1 209 ? -0.417 12.624 -3.863 1.00 71.69 209 ASN A N 1
ATOM 1728 C CA . ASN A 1 209 ? -0.313 11.174 -3.864 1.00 71.69 209 ASN A CA 1
ATOM 1729 C C . ASN A 1 209 ? 0.814 10.725 -2.938 1.00 71.69 209 ASN A C 1
ATOM 1731 O O . ASN A 1 209 ? 1.981 11.070 -3.144 1.00 71.69 209 ASN A O 1
ATOM 1735 N N . GLN A 1 210 ? 0.453 9.900 -1.966 1.00 81.75 210 GLN A N 1
ATOM 1736 C CA . GLN A 1 210 ? 1.405 9.195 -1.122 1.00 81.75 210 GLN A CA 1
ATOM 1737 C C . GLN A 1 210 ? 2.104 8.103 -1.934 1.00 81.75 210 GLN A C 1
ATOM 1739 O O . GLN A 1 210 ? 1.531 7.559 -2.887 1.00 81.75 210 GLN A O 1
ATOM 1744 N N . ALA A 1 211 ? 3.349 7.778 -1.586 1.00 85.19 211 ALA A N 1
ATOM 1745 C CA . ALA A 1 211 ? 4.189 6.925 -2.429 1.00 85.19 211 ALA A CA 1
ATOM 1746 C C . ALA A 1 211 ? 3.589 5.520 -2.606 1.00 85.19 211 ALA A C 1
ATOM 1748 O O . ALA A 1 211 ? 3.572 4.978 -3.715 1.00 85.19 211 ALA A O 1
ATOM 1749 N N . ALA A 1 212 ? 3.044 4.966 -1.522 1.00 87.75 212 ALA A N 1
ATOM 1750 C CA . ALA A 1 212 ? 2.409 3.652 -1.515 1.00 87.75 212 ALA A CA 1
ATOM 1751 C C . ALA A 1 212 ? 1.142 3.597 -2.386 1.00 87.75 212 ALA A C 1
ATOM 1753 O O . ALA A 1 212 ? 0.917 2.639 -3.131 1.00 87.75 212 ALA A O 1
ATOM 1754 N N . TRP A 1 213 ? 0.339 4.662 -2.359 1.00 90.38 213 TRP A N 1
ATOM 17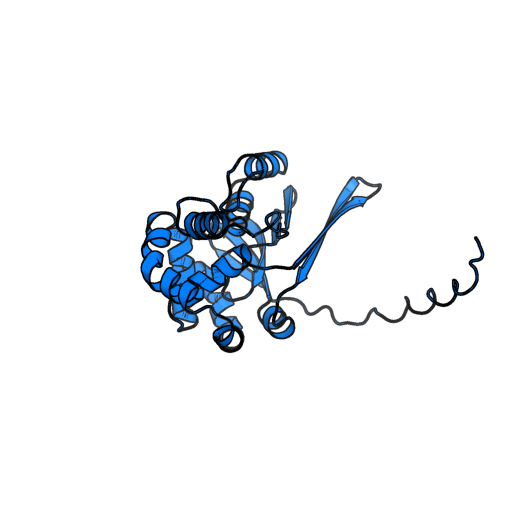55 C CA . TRP A 1 213 ? -0.859 4.773 -3.188 1.00 90.38 213 TRP A CA 1
ATOM 1756 C C . TRP A 1 213 ? -0.527 5.019 -4.661 1.00 90.38 213 TRP A C 1
ATOM 1758 O O . TRP A 1 213 ? -1.116 4.392 -5.535 1.00 90.38 213 TRP A O 1
ATOM 1768 N N . LEU A 1 214 ? 0.485 5.840 -4.954 1.00 91.06 214 LEU A N 1
ATOM 1769 C CA . LEU A 1 214 ? 0.947 6.068 -6.323 1.00 91.06 214 LEU A CA 1
ATOM 1770 C C . LEU A 1 214 ? 1.407 4.769 -7.002 1.00 91.06 214 LEU A C 1
ATOM 1772 O O . LEU A 1 214 ? 1.199 4.577 -8.203 1.00 91.06 214 LEU A O 1
ATOM 1776 N N . ILE A 1 215 ? 2.035 3.864 -6.252 1.00 92.31 215 ILE A N 1
ATOM 1777 C CA . ILE A 1 215 ? 2.479 2.574 -6.790 1.00 92.31 215 ILE A CA 1
ATOM 1778 C C . ILE A 1 215 ? 1.316 1.635 -7.044 1.00 92.31 215 ILE A C 1
ATOM 1780 O O . ILE A 1 215 ? 1.300 0.984 -8.091 1.00 92.31 215 ILE A O 1
ATOM 1784 N N . ARG A 1 216 ? 0.315 1.631 -6.163 1.00 92.88 216 ARG A N 1
ATOM 1785 C CA . ARG A 1 216 ? -0.949 0.943 -6.420 1.00 92.88 216 ARG A CA 1
ATOM 1786 C C . ARG A 1 216 ? -1.597 1.417 -7.717 1.00 92.88 216 ARG A C 1
ATOM 1788 O O . ARG A 1 216 ? -1.885 0.594 -8.584 1.00 92.88 216 ARG A O 1
ATOM 1795 N N . ASP A 1 217 ? -1.742 2.728 -7.879 1.00 93.69 217 ASP A N 1
ATOM 1796 C CA . ASP A 1 217 ? -2.329 3.326 -9.081 1.00 93.69 217 ASP A CA 1
ATOM 1797 C C . ASP A 1 217 ? -1.495 2.983 -10.326 1.00 93.69 217 ASP A C 1
ATOM 1799 O O . ASP A 1 217 ? -2.026 2.687 -11.393 1.00 93.69 217 ASP A O 1
ATOM 1803 N N . THR A 1 218 ? -0.166 2.947 -10.195 1.00 95.44 218 THR A N 1
ATOM 1804 C CA . THR A 1 218 ? 0.740 2.566 -11.288 1.00 95.44 218 THR A CA 1
ATOM 1805 C C . THR A 1 218 ? 0.573 1.104 -11.697 1.00 95.44 218 THR A C 1
ATOM 1807 O O . THR A 1 218 ? 0.526 0.809 -12.887 1.00 95.44 218 THR A O 1
ATOM 1810 N N . LEU A 1 219 ? 0.460 0.181 -10.741 1.00 96.31 219 LEU A N 1
ATOM 1811 C CA . LEU A 1 219 ? 0.244 -1.241 -11.023 1.00 96.31 219 LEU A CA 1
ATOM 1812 C C . LEU A 1 219 ? -1.119 -1.504 -11.667 1.00 96.31 219 LEU A C 1
ATOM 1814 O O . LEU A 1 219 ? -1.241 -2.408 -12.499 1.00 96.31 219 LEU A O 1
ATOM 1818 N N . TYR A 1 220 ? -2.125 -0.714 -11.294 1.00 95.56 220 TYR A N 1
ATOM 1819 C CA . TYR A 1 220 ? -3.458 -0.802 -11.869 1.00 95.56 220 TYR A CA 1
ATOM 1820 C C . TYR A 1 220 ? -3.516 -0.234 -13.294 1.00 95.56 220 TYR A C 1
ATOM 1822 O O . TYR A 1 220 ? -3.982 -0.921 -14.200 1.00 95.56 220 TYR A O 1
ATOM 1830 N N . GLU A 1 221 ? -3.017 0.987 -13.503 1.00 95.50 221 GLU A N 1
ATOM 1831 C CA . GLU A 1 221 ? -3.194 1.730 -14.758 1.00 95.50 221 GLU A CA 1
ATOM 1832 C C . GLU A 1 221 ? -2.161 1.404 -15.845 1.00 95.50 221 GLU A C 1
ATOM 1834 O O . GLU A 1 221 ? -2.474 1.489 -17.032 1.00 95.50 221 GLU A O 1
ATOM 1839 N N . CYS A 1 222 ? -0.915 1.081 -15.479 1.00 97.19 222 CYS A N 1
ATOM 1840 C CA . CYS A 1 222 ? 0.150 0.875 -16.460 1.00 97.19 222 CYS A CA 1
ATOM 1841 C C . CYS A 1 222 ? 0.260 -0.583 -16.891 1.00 97.19 222 CYS A C 1
ATOM 1843 O O . CYS A 1 222 ? 0.328 -1.489 -16.062 1.00 97.19 222 CYS A O 1
ATOM 1845 N N . GLU A 1 223 ? 0.360 -0.809 -18.200 1.00 96.44 223 GLU A N 1
ATOM 1846 C CA . GLU A 1 223 ? 0.526 -2.148 -18.781 1.00 96.44 223 GLU A CA 1
ATOM 1847 C C . GLU A 1 223 ? 1.988 -2.550 -18.999 1.00 96.44 223 GLU A C 1
ATOM 1849 O O . GLU A 1 223 ? 2.289 -3.735 -19.117 1.00 96.44 223 GLU A O 1
ATOM 1854 N N . ASP A 1 224 ? 2.913 -1.589 -19.008 1.00 96.94 224 ASP A N 1
ATOM 1855 C CA . ASP A 1 224 ? 4.328 -1.838 -19.265 1.00 96.94 224 ASP A CA 1
ATOM 1856 C C . ASP A 1 224 ? 5.264 -0.970 -18.407 1.00 96.94 224 ASP A C 1
ATOM 1858 O O . ASP A 1 224 ? 4.855 -0.042 -17.699 1.00 96.94 224 ASP A O 1
ATOM 1862 N N . TYR A 1 225 ? 6.558 -1.301 -18.469 1.00 96.44 225 TYR A N 1
ATOM 1863 C CA . TYR A 1 225 ? 7.609 -0.585 -17.748 1.00 96.44 225 TYR A CA 1
ATOM 1864 C C . TYR A 1 225 ? 7.713 0.889 -18.162 1.00 96.44 225 TYR A C 1
ATOM 1866 O O . TYR A 1 225 ? 7.984 1.735 -17.315 1.00 96.44 225 TYR A O 1
ATOM 1874 N N . ALA A 1 226 ? 7.505 1.219 -19.440 1.00 97.31 226 ALA A N 1
ATOM 1875 C CA . ALA A 1 226 ? 7.668 2.585 -19.935 1.00 97.31 226 ALA A CA 1
ATOM 1876 C C . ALA A 1 226 ? 6.598 3.522 -19.353 1.00 97.31 226 ALA A C 1
ATOM 1878 O O . ALA A 1 226 ? 6.921 4.624 -18.900 1.00 97.31 226 ALA A O 1
ATOM 1879 N N . CYS A 1 227 ? 5.346 3.062 -19.299 1.00 97.44 227 CYS A N 1
ATOM 1880 C CA . CYS A 1 227 ? 4.262 3.746 -18.605 1.00 97.44 227 CYS A CA 1
ATOM 1881 C C . CYS A 1 227 ? 4.586 3.911 -17.120 1.00 97.44 227 CYS A C 1
ATOM 1883 O O . CYS A 1 227 ? 4.532 5.032 -16.607 1.00 97.44 227 CYS A O 1
ATOM 1885 N N . ALA A 1 228 ? 4.980 2.822 -16.447 1.00 96.62 228 ALA A N 1
ATOM 1886 C CA . ALA A 1 228 ? 5.267 2.845 -15.016 1.00 96.62 228 ALA A CA 1
ATOM 1887 C C . ALA A 1 228 ? 6.406 3.819 -14.679 1.00 96.62 228 ALA A C 1
ATOM 1889 O O . ALA A 1 228 ? 6.268 4.661 -13.792 1.00 96.62 228 ALA A O 1
ATOM 1890 N N . PHE A 1 229 ? 7.500 3.773 -15.441 1.00 95.19 229 PHE A N 1
ATOM 1891 C CA . PHE A 1 229 ? 8.637 4.677 -15.298 1.00 95.19 229 PHE A CA 1
ATOM 1892 C C . PHE A 1 229 ? 8.224 6.139 -15.480 1.00 95.19 229 PHE A C 1
ATOM 1894 O O . PHE A 1 229 ? 8.584 6.992 -14.667 1.00 95.19 229 PHE A O 1
ATOM 1901 N N . LYS A 1 230 ? 7.437 6.442 -16.519 1.00 94.75 230 LYS A N 1
ATOM 1902 C CA . LYS A 1 230 ? 6.950 7.802 -16.765 1.00 94.75 230 LYS A CA 1
ATOM 1903 C C . LYS A 1 230 ? 6.071 8.285 -15.610 1.00 94.75 230 LYS A C 1
ATOM 1905 O O . LYS A 1 230 ? 6.357 9.329 -15.041 1.00 94.75 230 LYS A O 1
ATOM 1910 N N . LYS A 1 231 ? 5.057 7.510 -15.214 1.00 93.00 231 LYS A N 1
ATOM 1911 C CA . LYS A 1 231 ? 4.125 7.876 -14.134 1.00 93.00 231 LYS A CA 1
ATOM 1912 C C . LYS A 1 231 ? 4.863 8.153 -12.817 1.00 93.00 231 LYS A C 1
ATOM 1914 O O . LYS A 1 231 ? 4.646 9.198 -12.207 1.00 93.00 231 LYS A O 1
ATOM 1919 N N . LEU A 1 232 ? 5.793 7.276 -12.429 1.00 91.44 232 LEU A N 1
ATOM 1920 C CA . LEU A 1 232 ? 6.556 7.398 -11.180 1.00 91.44 232 LEU A CA 1
ATOM 1921 C C . LEU A 1 232 ? 7.615 8.512 -11.195 1.00 91.44 232 LEU A C 1
ATOM 1923 O O . LEU A 1 232 ? 7.991 9.003 -10.131 1.00 91.44 232 LEU A O 1
ATOM 1927 N N . SER A 1 233 ? 8.102 8.915 -12.372 1.00 89.56 233 SER A N 1
ATOM 1928 C CA . SER A 1 233 ? 9.095 9.993 -12.505 1.00 89.56 233 SER A CA 1
ATOM 1929 C C . SER A 1 233 ? 8.479 11.386 -12.639 1.00 89.56 233 SER A C 1
ATOM 1931 O O . SER A 1 233 ? 9.173 12.366 -12.379 1.00 89.56 233 SER A O 1
ATOM 1933 N N . THR A 1 234 ? 7.198 11.495 -13.016 1.00 85.75 234 THR A N 1
ATOM 1934 C CA . THR A 1 234 ? 6.552 12.794 -13.279 1.00 85.75 234 THR A CA 1
ATOM 1935 C C . THR A 1 234 ? 5.521 13.229 -12.242 1.00 85.75 234 THR A C 1
ATOM 1937 O O . THR A 1 234 ? 5.196 14.411 -12.187 1.00 85.75 234 THR A O 1
ATOM 1940 N N . ILE A 1 235 ? 4.953 12.310 -11.455 1.00 78.56 235 ILE A N 1
ATOM 1941 C CA . ILE A 1 235 ? 3.927 12.669 -10.465 1.00 78.56 235 ILE A CA 1
ATOM 1942 C C . ILE A 1 235 ? 4.585 13.188 -9.180 1.00 78.56 235 ILE A C 1
ATOM 1944 O O . ILE A 1 235 ? 5.408 12.506 -8.566 1.00 78.56 235 ILE A O 1
ATOM 1948 N N . TYR A 1 236 ? 4.186 14.396 -8.767 1.00 63.25 236 TYR A N 1
ATOM 1949 C CA . TYR A 1 236 ? 4.555 14.990 -7.482 1.00 63.25 236 TYR A CA 1
ATOM 1950 C C . TYR A 1 236 ? 3.976 14.163 -6.324 1.00 63.25 236 TYR A C 1
ATOM 1952 O O . TYR A 1 236 ? 2.797 13.804 -6.333 1.00 63.25 236 TYR A O 1
ATOM 1960 N N . ARG A 1 237 ? 4.824 13.852 -5.341 1.00 65.81 237 ARG A N 1
ATOM 1961 C CA . ARG A 1 237 ? 4.496 13.041 -4.160 1.00 65.81 237 ARG A CA 1
ATOM 1962 C C . ARG A 1 237 ? 4.306 13.924 -2.928 1.00 65.81 237 ARG A C 1
ATOM 1964 O O . ARG A 1 237 ? 4.718 15.078 -2.940 1.00 65.81 237 ARG A O 1
ATOM 1971 N N . SER A 1 238 ? 3.718 13.362 -1.873 1.00 55.09 238 SER A N 1
ATOM 1972 C CA . SER A 1 238 ? 3.555 13.990 -0.548 1.00 55.09 238 SER A CA 1
ATOM 1973 C C . SER A 1 238 ? 4.861 14.212 0.225 1.00 55.09 238 SER A C 1
ATOM 1975 O O . SER A 1 238 ? 4.824 14.617 1.381 1.00 55.09 238 SER A O 1
ATOM 1977 N N . THR A 1 239 ? 6.011 13.941 -0.388 1.00 51.12 239 THR A N 1
ATOM 1978 C CA . THR A 1 239 ? 7.337 14.250 0.146 1.00 51.12 239 THR A CA 1
ATOM 1979 C C . THR A 1 239 ? 8.056 15.147 -0.851 1.00 51.12 239 THR A C 1
ATOM 1981 O O . THR A 1 239 ? 7.963 14.927 -2.064 1.00 51.12 239 THR A O 1
ATOM 1984 N N . HIS A 1 240 ? 8.721 16.190 -0.341 1.00 40.34 240 HIS A N 1
ATOM 1985 C CA . HIS A 1 240 ? 9.319 17.240 -1.168 1.00 40.34 240 HIS A CA 1
ATOM 1986 C C . HIS A 1 240 ? 10.149 16.667 -2.329 1.00 40.34 240 HIS A C 1
ATOM 1988 O O . HIS A 1 240 ? 11.036 15.830 -2.109 1.00 40.34 240 HIS A O 1
ATOM 1994 N N . PRO A 1 241 ? 9.902 17.117 -3.572 1.00 40.88 241 PRO A N 1
ATOM 1995 C CA . PRO A 1 241 ? 10.883 17.001 -4.638 1.00 40.88 241 PRO A CA 1
ATOM 1996 C C . PRO A 1 241 ? 12.140 17.773 -4.225 1.00 40.88 241 PRO A C 1
ATOM 1998 O O . PRO A 1 241 ? 12.034 18.830 -3.608 1.00 40.88 241 PRO A O 1
ATOM 2001 N N . LEU A 1 242 ? 13.318 17.258 -4.582 1.00 37.44 242 LEU A N 1
ATOM 2002 C CA . LEU A 1 242 ? 14.517 18.102 -4.608 1.00 37.44 242 LEU A CA 1
ATOM 2003 C C . LEU A 1 242 ? 14.335 19.265 -5.589 1.00 37.44 242 LEU A C 1
ATOM 2005 O O . LEU A 1 242 ? 13.728 19.015 -6.659 1.00 37.44 242 LEU A O 1
#

Foldseek 3Di:
DDDDDDDPDPPPVPPPPPPPPPPPAFAEDEFAPPPQLLCRQLVLLLVCLVLVLVVLVVCVVVDDPVQLVVLVVQVVLCCVLPVSQLNNLVSSCVSNVHDSSSLVSVLCVVLPDWAKDWDWDADPVGDIDIDMDTDDPPVVSQVSQWHKYFYHHVPHTQWIATDGRSHPFGAWIGGPPADIGGDGDDDDPDPPDPVLVVQLVVLSSHNFAAPRRLVVVLSRPDPHPVSSVVSNVPGGHSHDDD

Secondary structure (DSSP, 8-state):
--------STTSSSSSS----------EEEEETTS-GGGTTHHHHHHTHHHHHHHHHHHGGGS-HHHHHHHHHHHHHHHHH-HHHHHHHHHHHHHHT--HHHHHHHHTGGGT--EEEEEEEE-TTS-EEEEEEEE-SSHHHHHHTEEEEEEEETTEEEEEEEEETT--S-SEEEETTTEEEE----PPTT---HHHHHHHHHHHTTTPBPHHHHHHHHHHH-SSHHHHHHHHHHSPBSS---

Organism: Halteria grandinella (NCBI:txid5974)